Protein AF-A0A1V6YFU7-F1 (afdb_monomer_lite)

Structure (mmCIF, N/CA/C/O backbone):
data_AF-A0A1V6YFU7-F1
#
_entry.id   AF-A0A1V6YFU7-F1
#
loop_
_atom_site.group_PDB
_atom_site.id
_atom_site.type_symbol
_atom_site.label_atom_id
_atom_site.label_alt_id
_atom_site.label_comp_id
_atom_site.label_asym_id
_atom_site.label_entity_id
_atom_site.label_seq_id
_atom_site.pdbx_PDB_ins_code
_atom_site.Cartn_x
_atom_site.Cartn_y
_atom_site.Cartn_z
_atom_site.occupancy
_atom_site.B_iso_or_equiv
_atom_site.auth_seq_id
_atom_site.auth_comp_id
_atom_site.auth_asym_id
_atom_site.auth_atom_id
_atom_site.pdbx_PDB_model_num
ATOM 1 N N . MET A 1 1 ? 18.305 15.336 19.523 1.00 60.84 1 MET A N 1
ATOM 2 C CA . MET A 1 1 ? 18.078 14.116 18.713 1.00 60.84 1 MET A CA 1
ATOM 3 C C . MET A 1 1 ? 18.955 14.009 17.451 1.00 60.84 1 MET A C 1
ATOM 5 O O . MET A 1 1 ? 19.714 13.061 17.398 1.00 60.84 1 MET A O 1
ATOM 9 N N . ILE A 1 2 ? 18.949 14.930 16.462 1.00 71.38 2 ILE A N 1
ATOM 10 C CA . ILE A 1 2 ? 19.907 14.859 15.315 1.00 71.38 2 ILE A CA 1
ATOM 11 C C . ILE A 1 2 ? 21.303 15.390 15.680 1.00 71.38 2 ILE A C 1
ATOM 13 O O . ILE A 1 2 ? 22.310 14.808 15.310 1.00 71.38 2 ILE A O 1
ATOM 17 N N . ILE A 1 3 ? 21.392 16.487 16.432 1.00 76.50 3 ILE A N 1
ATOM 18 C CA . ILE A 1 3 ? 22.686 17.081 16.821 1.00 76.50 3 ILE A CA 1
ATOM 19 C C . ILE A 1 3 ? 23.557 16.078 17.604 1.00 76.50 3 ILE A C 1
ATOM 21 O O . ILE A 1 3 ? 24.769 16.014 17.414 1.00 76.50 3 ILE A O 1
ATOM 25 N N . GLU A 1 4 ? 22.917 15.245 18.425 1.00 77.75 4 GLU A N 1
ATOM 26 C CA . GLU A 1 4 ? 23.547 14.183 19.221 1.00 77.75 4 GLU A CA 1
ATOM 27 C C . GLU A 1 4 ? 24.179 13.069 18.373 1.00 77.75 4 GLU A C 1
ATOM 29 O O . GLU A 1 4 ? 25.054 12.360 18.866 1.00 77.75 4 GLU A O 1
ATOM 34 N N . THR A 1 5 ? 23.794 12.911 17.099 1.00 76.50 5 THR A N 1
ATOM 35 C CA . THR A 1 5 ? 24.411 11.913 16.210 1.00 76.50 5 THR A CA 1
ATOM 36 C C . THR A 1 5 ? 25.748 12.383 15.637 1.00 76.50 5 THR A C 1
ATOM 38 O O . THR A 1 5 ? 26.482 11.588 15.049 1.00 76.50 5 THR A O 1
ATOM 41 N N . PHE A 1 6 ? 26.095 13.665 15.794 1.00 77.38 6 PHE A N 1
ATOM 42 C CA . PHE A 1 6 ? 27.368 14.222 15.348 1.00 77.38 6 PHE A CA 1
ATOM 43 C C . PHE A 1 6 ? 28.355 14.284 16.513 1.00 77.38 6 PHE A C 1
ATOM 45 O O . PHE A 1 6 ? 28.077 14.874 17.553 1.00 77.38 6 PHE A O 1
ATOM 52 N N . LYS A 1 7 ? 29.559 13.730 16.310 1.00 75.44 7 LYS A N 1
ATOM 53 C CA . LYS A 1 7 ? 30.619 13.634 17.338 1.00 75.44 7 LYS A CA 1
ATOM 54 C C . LYS A 1 7 ? 30.961 14.964 18.021 1.00 75.44 7 LYS A C 1
ATOM 56 O O . LYS A 1 7 ? 31.417 14.959 19.157 1.00 75.44 7 LYS A O 1
ATOM 61 N N . ASN A 1 8 ? 30.746 16.083 17.331 1.00 80.12 8 ASN A N 1
ATOM 62 C CA . ASN A 1 8 ? 31.110 17.416 17.806 1.00 80.12 8 ASN A CA 1
ATOM 63 C C . ASN A 1 8 ? 29.931 18.165 18.447 1.00 80.12 8 ASN A C 1
ATOM 65 O O . ASN A 1 8 ? 30.091 19.332 18.794 1.00 80.12 8 ASN A O 1
ATOM 69 N N . GLY A 1 9 ? 28.745 17.551 18.547 1.00 78.62 9 GLY A N 1
ATOM 70 C CA . GLY A 1 9 ? 27.537 18.208 19.057 1.00 78.62 9 GLY A CA 1
ATOM 71 C C . GLY A 1 9 ? 27.086 19.413 18.225 1.00 78.62 9 GLY A C 1
ATOM 72 O O . GLY A 1 9 ? 26.375 20.270 18.735 1.00 78.62 9 GLY A O 1
ATOM 73 N N . HIS A 1 10 ? 27.518 19.496 16.963 1.00 80.69 10 HIS A N 1
ATOM 74 C CA . HIS A 1 10 ? 27.172 20.559 16.022 1.00 80.69 10 HIS A CA 1
ATOM 75 C C . HIS A 1 10 ? 26.795 19.947 14.675 1.00 80.69 10 HIS A C 1
ATOM 77 O O . HIS A 1 10 ? 27.434 18.995 14.214 1.00 80.69 10 HIS A O 1
ATOM 83 N N . LEU A 1 11 ? 25.776 20.521 14.042 1.00 81.44 11 LEU A N 1
ATOM 84 C CA . LEU A 1 11 ? 25.393 20.198 12.674 1.00 81.44 11 LEU A CA 1
ATOM 85 C C . LEU A 1 11 ? 26.403 20.825 11.699 1.00 81.44 11 LEU A C 1
ATOM 87 O O . LEU A 1 11 ? 26.695 22.014 11.813 1.00 81.44 11 LEU A O 1
ATOM 91 N N . PRO A 1 12 ? 26.950 20.065 10.737 1.00 86.56 12 PRO A N 1
ATOM 92 C CA . PRO A 1 12 ? 27.696 20.657 9.634 1.00 86.56 12 PRO A CA 1
ATOM 93 C C . PRO A 1 12 ? 26.806 21.624 8.842 1.00 86.56 12 PRO A C 1
ATOM 95 O O . PRO A 1 12 ? 25.638 21.316 8.609 1.00 86.56 12 PRO A O 1
ATOM 98 N N . ALA A 1 13 ? 27.370 22.739 8.367 1.00 84.88 13 ALA A N 1
ATOM 99 C CA . ALA A 1 13 ? 26.624 23.778 7.647 1.00 84.88 13 ALA A CA 1
ATOM 100 C C . ALA A 1 13 ? 25.838 23.234 6.438 1.00 84.88 13 ALA A C 1
ATOM 102 O O . ALA A 1 13 ? 24.698 23.621 6.219 1.00 84.88 13 ALA A O 1
ATOM 103 N N . GLU A 1 14 ? 26.401 22.271 5.701 1.00 81.88 14 GLU A N 1
ATOM 104 C CA . GLU A 1 14 ? 25.704 21.612 4.586 1.00 81.88 14 GLU A CA 1
ATOM 105 C C . GLU A 1 14 ? 24.443 20.853 5.042 1.00 81.88 14 GLU A C 1
ATOM 107 O O . GLU A 1 14 ? 23.426 20.827 4.349 1.00 81.88 14 GLU A O 1
ATOM 112 N N . VAL A 1 15 ? 24.491 20.214 6.215 1.00 81.50 15 VAL A N 1
ATOM 113 C CA . VAL A 1 15 ? 23.342 19.482 6.764 1.00 81.50 15 VAL A CA 1
ATOM 114 C C . VAL A 1 15 ? 22.277 20.470 7.227 1.00 81.50 15 VAL A C 1
ATOM 116 O O . VAL A 1 15 ? 21.099 20.264 6.950 1.00 81.50 15 VAL A O 1
ATOM 119 N N . GLU A 1 16 ? 22.684 21.553 7.885 1.00 81.94 16 GLU A N 1
ATOM 120 C CA . GLU A 1 16 ? 21.786 22.631 8.301 1.00 81.94 16 GLU A CA 1
ATOM 121 C C . GLU A 1 16 ? 21.091 23.286 7.097 1.00 81.94 16 GLU A C 1
ATOM 123 O O . GLU A 1 16 ? 19.867 23.422 7.090 1.00 81.94 16 GLU A O 1
ATOM 128 N N . GLU A 1 17 ? 21.831 23.583 6.027 1.00 81.81 17 GLU A N 1
ATOM 129 C CA . GLU A 1 17 ? 21.280 24.113 4.776 1.00 81.81 17 GLU A CA 1
ATOM 130 C C . GLU A 1 17 ? 20.242 23.161 4.159 1.00 81.81 17 GLU A C 1
ATOM 132 O O . GLU A 1 17 ? 19.153 23.585 3.763 1.00 81.81 17 GLU A O 1
ATOM 137 N N . ARG A 1 18 ? 20.529 21.855 4.114 1.00 78.81 18 ARG A N 1
ATOM 138 C CA . ARG A 1 18 ? 19.581 20.851 3.602 1.00 78.81 18 ARG A CA 1
ATOM 139 C C . ARG A 1 18 ? 18.330 20.742 4.464 1.00 78.81 18 ARG A C 1
ATOM 141 O O . ARG A 1 18 ? 17.232 20.705 3.915 1.00 78.81 18 ARG A O 1
ATOM 148 N N . LEU A 1 19 ? 18.484 20.712 5.790 1.00 80.50 19 LEU A N 1
ATOM 149 C CA . LEU A 1 19 ? 17.359 20.666 6.728 1.00 80.50 19 LEU A CA 1
ATOM 150 C C . LEU A 1 19 ? 16.461 21.898 6.571 1.00 80.50 19 LEU A C 1
ATOM 152 O O . LEU A 1 19 ? 15.240 21.764 6.543 1.00 80.50 19 LEU A O 1
ATOM 156 N N . THR A 1 20 ? 17.062 23.074 6.387 1.00 79.19 20 THR A N 1
ATOM 157 C CA . THR A 1 20 ? 16.334 24.333 6.173 1.00 79.19 20 THR A CA 1
ATOM 158 C C . THR A 1 20 ? 15.533 24.311 4.865 1.00 79.19 20 THR A C 1
ATOM 160 O O . THR A 1 20 ? 14.435 24.857 4.795 1.00 79.19 20 THR A O 1
ATOM 163 N N . ASN A 1 21 ? 16.031 23.617 3.836 1.00 77.56 21 ASN A N 1
ATOM 164 C CA . ASN A 1 21 ? 15.365 23.491 2.537 1.00 77.56 21 ASN A CA 1
ATOM 165 C C . ASN A 1 21 ? 14.348 22.334 2.439 1.00 77.56 21 ASN A C 1
ATOM 167 O O . ASN A 1 21 ? 13.674 22.214 1.411 1.00 77.56 21 ASN A O 1
ATOM 171 N N . LEU A 1 22 ? 14.183 21.504 3.480 1.00 78.12 22 LEU A N 1
ATOM 172 C CA . LEU A 1 22 ? 13.201 20.408 3.477 1.00 78.12 22 LEU A CA 1
ATOM 173 C C . LEU A 1 22 ? 11.769 20.922 3.302 1.00 78.12 22 LEU A C 1
ATOM 175 O O . LEU A 1 22 ? 11.033 20.404 2.463 1.00 78.12 22 LEU A O 1
ATOM 179 N N . ILE A 1 23 ? 11.389 21.949 4.067 1.00 77.88 23 ILE A N 1
ATOM 180 C CA . ILE A 1 23 ? 10.034 22.514 4.043 1.00 77.88 23 ILE A CA 1
ATOM 181 C C . ILE A 1 23 ? 9.735 23.161 2.680 1.00 77.88 23 ILE A C 1
ATOM 183 O O . ILE A 1 23 ? 8.789 22.711 2.033 1.00 77.88 23 ILE A O 1
ATOM 187 N N . PRO A 1 24 ? 10.556 24.101 2.162 1.00 76.81 24 PRO A N 1
ATOM 188 C CA . PRO A 1 24 ? 10.341 24.667 0.829 1.00 76.81 24 PRO A CA 1
ATOM 189 C C . PRO A 1 24 ? 10.254 23.614 -0.282 1.00 76.81 24 PRO A C 1
ATOM 191 O O . PRO A 1 24 ? 9.457 23.747 -1.211 1.00 76.81 24 PRO A O 1
ATOM 194 N N . THR A 1 25 ? 11.056 22.546 -0.193 1.00 77.88 25 THR A N 1
ATOM 195 C CA . THR A 1 25 ? 11.024 21.448 -1.170 1.00 77.88 25 THR A CA 1
ATOM 196 C C . THR A 1 25 ? 9.716 20.664 -1.079 1.00 77.88 25 THR A C 1
ATOM 198 O O . THR A 1 25 ? 9.095 20.395 -2.107 1.00 77.88 25 THR A O 1
ATOM 201 N N . ALA A 1 26 ? 9.263 20.326 0.130 1.00 77.69 26 ALA A N 1
ATOM 202 C CA . ALA A 1 26 ? 8.004 19.618 0.338 1.00 77.69 26 ALA A CA 1
ATOM 203 C C . ALA A 1 26 ? 6.797 20.447 -0.132 1.00 77.69 26 ALA A C 1
ATOM 205 O O . ALA A 1 26 ? 5.940 19.921 -0.843 1.00 77.69 26 ALA A O 1
ATOM 206 N N . GLU A 1 27 ? 6.752 21.741 0.192 1.00 76.81 27 GLU A N 1
ATOM 207 C CA . GLU A 1 27 ? 5.693 22.657 -0.258 1.00 76.81 27 GLU A CA 1
ATOM 208 C C . GLU A 1 27 ? 5.676 22.784 -1.784 1.00 76.81 27 GLU A C 1
ATOM 210 O O . GLU A 1 27 ? 4.616 22.701 -2.404 1.00 76.81 27 GLU A O 1
ATOM 215 N N . ARG A 1 28 ? 6.852 22.883 -2.418 1.00 76.94 28 ARG A N 1
ATOM 216 C CA . ARG A 1 28 ? 6.970 22.912 -3.881 1.00 76.94 28 ARG A CA 1
ATOM 217 C C . ARG A 1 28 ? 6.507 21.613 -4.547 1.00 76.94 28 ARG A C 1
ATOM 219 O O . ARG A 1 28 ? 5.881 21.663 -5.604 1.00 76.94 28 ARG A O 1
ATOM 226 N N . LEU A 1 29 ? 6.839 20.456 -3.971 1.00 74.81 29 LEU A N 1
ATOM 227 C CA . LEU A 1 29 ? 6.473 19.144 -4.521 1.00 74.81 29 LEU A CA 1
ATOM 228 C C . LEU A 1 29 ? 4.986 18.823 -4.333 1.00 74.81 29 LEU A C 1
ATOM 230 O O . LEU A 1 29 ? 4.381 18.198 -5.199 1.00 74.81 29 LEU A O 1
ATOM 234 N N . THR A 1 30 ? 4.403 19.231 -3.207 1.00 72.75 30 THR A N 1
ATOM 235 C CA . THR A 1 30 ? 3.006 18.920 -2.859 1.00 72.75 30 THR A CA 1
ATOM 236 C C . THR A 1 30 ? 2.021 20.003 -3.285 1.00 72.75 30 THR A C 1
ATOM 238 O O . THR A 1 30 ? 0.821 19.738 -3.327 1.00 72.75 30 THR A O 1
ATOM 241 N N . ALA A 1 31 ? 2.511 21.212 -3.578 1.00 71.69 31 ALA A N 1
ATOM 242 C CA . ALA A 1 31 ? 1.704 22.422 -3.719 1.00 71.69 31 ALA A CA 1
ATOM 243 C C . ALA A 1 31 ? 0.784 22.681 -2.503 1.00 71.69 31 ALA A C 1
ATOM 245 O O . ALA A 1 31 ? -0.253 23.332 -2.629 1.00 71.69 31 ALA A O 1
ATOM 246 N N . ALA A 1 32 ? 1.151 22.164 -1.326 1.00 73.62 32 ALA A N 1
ATOM 247 C CA . ALA A 1 32 ? 0.427 22.334 -0.075 1.00 73.62 32 ALA A CA 1
ATOM 248 C C . ALA A 1 32 ? 1.282 23.136 0.911 1.00 73.62 32 ALA A C 1
ATOM 250 O O . ALA A 1 32 ? 2.484 22.908 1.022 1.00 73.62 32 ALA A O 1
ATOM 251 N N . SER A 1 33 ? 0.661 24.072 1.634 1.00 72.06 33 SER A N 1
ATOM 252 C CA . SER A 1 33 ? 1.356 24.801 2.698 1.00 72.06 33 SER A CA 1
ATOM 253 C C . SER A 1 33 ? 1.665 23.865 3.861 1.00 72.06 33 SER A C 1
ATOM 255 O O . SER A 1 33 ? 0.809 23.094 4.298 1.00 72.06 33 SER A O 1
ATOM 257 N N . SER A 1 34 ? 2.874 23.979 4.396 1.00 72.94 34 SER A N 1
ATOM 258 C CA . SER A 1 34 ? 3.301 23.277 5.604 1.00 72.94 34 SER A CA 1
ATOM 259 C C . SER A 1 34 ? 2.764 23.914 6.894 1.00 72.94 34 SER A C 1
ATOM 261 O O . SER A 1 34 ? 2.920 23.342 7.969 1.00 72.94 34 SER A O 1
ATOM 263 N N . GLY A 1 35 ? 2.165 25.110 6.816 1.00 69.81 35 GLY A N 1
ATOM 264 C CA . GLY A 1 35 ? 1.770 25.913 7.979 1.00 69.81 35 GLY A CA 1
ATOM 265 C C . GLY A 1 35 ? 2.940 26.598 8.701 1.00 69.81 35 GLY A C 1
ATOM 266 O O . GLY A 1 35 ? 2.710 27.454 9.557 1.00 69.81 35 GLY A O 1
ATOM 267 N N . PHE A 1 36 ? 4.189 26.289 8.336 1.00 69.62 36 PHE A N 1
ATOM 268 C CA . PHE A 1 36 ? 5.375 26.999 8.806 1.00 69.62 36 PHE A CA 1
ATOM 269 C C . PHE A 1 36 ? 5.575 28.255 7.947 1.00 69.62 36 PHE A C 1
ATOM 271 O O . PHE A 1 36 ? 6.236 28.241 6.912 1.00 69.62 36 PHE A O 1
ATOM 278 N N . ASN A 1 37 ? 4.941 29.359 8.351 1.00 58.19 37 ASN A N 1
ATOM 279 C CA . ASN A 1 37 ? 5.050 30.640 7.651 1.00 58.19 37 ASN A CA 1
ATOM 280 C C . ASN A 1 37 ? 6.508 31.130 7.636 1.00 58.19 37 ASN A C 1
ATOM 282 O O . ASN A 1 37 ? 7.107 31.320 8.693 1.00 58.19 37 ASN A O 1
ATOM 286 N N . GLY A 1 38 ? 7.060 31.395 6.449 1.00 56.78 38 GLY A N 1
ATOM 287 C CA . GLY A 1 38 ? 8.399 31.986 6.339 1.00 56.78 38 GLY A CA 1
ATOM 288 C C . GLY A 1 38 ? 8.938 32.182 4.924 1.00 56.78 38 GLY A C 1
ATOM 289 O O . GLY A 1 38 ? 9.795 33.039 4.717 1.00 56.78 38 GLY A O 1
ATOM 290 N N . HIS A 1 39 ? 8.427 31.454 3.930 1.00 57.62 39 HIS A N 1
ATOM 291 C CA . HIS A 1 39 ? 8.990 31.498 2.582 1.00 57.62 39 HIS A CA 1
ATOM 292 C C . HIS A 1 39 ? 8.015 32.135 1.588 1.00 57.62 39 HIS A C 1
ATOM 294 O O . HIS A 1 39 ? 7.083 31.505 1.106 1.00 57.62 39 HIS A O 1
ATOM 300 N N . THR A 1 40 ? 8.255 33.402 1.237 1.00 56.09 40 THR A N 1
ATOM 301 C CA . THR A 1 40 ? 7.535 34.107 0.157 1.00 56.09 40 THR A CA 1
ATOM 302 C C . THR A 1 40 ? 7.998 33.689 -1.245 1.00 56.09 40 THR A C 1
ATOM 304 O O . THR A 1 40 ? 7.415 34.122 -2.231 1.00 56.09 40 THR A O 1
ATOM 307 N N . ASN A 1 41 ? 9.040 32.853 -1.332 1.00 59.53 41 ASN A N 1
ATOM 308 C CA . ASN A 1 41 ? 9.689 32.415 -2.571 1.00 59.53 41 ASN A CA 1
ATOM 309 C C . ASN A 1 41 ? 9.594 30.889 -2.754 1.00 59.53 41 ASN A C 1
ATOM 311 O O . ASN A 1 41 ? 10.590 30.238 -3.074 1.00 59.53 41 ASN A O 1
ATOM 315 N N . VAL A 1 42 ? 8.424 30.287 -2.522 1.00 61.44 42 VAL A N 1
ATOM 316 C CA . VAL A 1 42 ? 8.202 28.898 -2.953 1.00 61.44 42 VAL A CA 1
ATOM 317 C C . VAL A 1 42 ? 8.134 28.919 -4.479 1.00 61.44 42 VAL A C 1
ATOM 319 O O . VAL A 1 42 ? 7.231 29.517 -5.056 1.00 61.44 42 VAL A O 1
ATOM 322 N N . ALA A 1 43 ? 9.147 28.348 -5.135 1.00 63.06 43 ALA A N 1
ATOM 323 C CA . ALA A 1 43 ? 9.191 28.267 -6.591 1.00 63.06 43 ALA A CA 1
ATOM 324 C C . ALA A 1 43 ? 7.961 27.527 -7.130 1.00 63.06 43 ALA A C 1
ATOM 326 O O . ALA A 1 43 ? 7.444 26.632 -6.458 1.00 63.06 43 ALA A O 1
ATOM 327 N N . ASP A 1 44 ? 7.543 27.863 -8.354 1.00 67.50 44 ASP A N 1
ATOM 328 C CA . ASP A 1 44 ? 6.349 27.276 -8.958 1.00 67.50 44 ASP A CA 1
ATOM 329 C C . ASP A 1 44 ? 6.372 25.737 -8.863 1.00 67.50 44 ASP A C 1
ATOM 331 O O . ASP A 1 44 ? 7.412 25.104 -9.139 1.00 67.50 44 ASP A O 1
ATOM 335 N N . PRO A 1 45 ? 5.248 25.124 -8.443 1.00 66.44 45 PRO A N 1
ATOM 336 C CA . PRO A 1 45 ? 5.143 23.680 -8.355 1.00 66.44 45 PRO A CA 1
ATOM 337 C C . PRO A 1 45 ? 5.313 23.067 -9.748 1.00 66.44 45 PRO A C 1
ATOM 339 O O . PRO A 1 45 ? 4.892 23.628 -10.758 1.00 66.44 45 PRO A O 1
ATOM 342 N N . TYR A 1 46 ? 5.909 21.876 -9.813 1.00 63.81 46 TYR A N 1
ATOM 343 C CA . TYR A 1 46 ? 6.247 21.204 -11.078 1.00 63.81 46 TYR A CA 1
ATOM 344 C C . TYR A 1 46 ? 5.032 20.693 -11.886 1.00 63.81 46 TYR A C 1
ATOM 346 O O . TYR A 1 46 ? 5.211 20.147 -12.978 1.00 63.81 46 TYR A O 1
ATOM 354 N N . GLY A 1 47 ? 3.813 20.903 -11.376 1.00 66.50 47 GLY A N 1
ATOM 355 C CA . GLY A 1 47 ? 2.581 20.280 -11.850 1.00 66.50 47 GLY A CA 1
ATOM 356 C C . GLY A 1 47 ? 2.433 18.865 -11.286 1.00 66.50 47 GLY A C 1
ATOM 357 O O . GLY A 1 47 ? 3.378 18.083 -11.296 1.00 66.50 47 GLY A O 1
ATOM 358 N N . GLY A 1 48 ? 1.255 18.546 -10.752 1.00 70.06 48 GLY A N 1
ATOM 359 C CA . GLY A 1 48 ? 0.954 17.242 -10.165 1.00 70.06 48 GLY A CA 1
ATOM 360 C C . GLY A 1 48 ? -0.333 17.278 -9.345 1.00 70.06 48 GLY A C 1
ATOM 361 O O . GLY A 1 48 ? -0.805 18.349 -8.965 1.00 70.06 48 GLY A O 1
ATOM 362 N N . PHE A 1 49 ? -0.903 16.104 -9.078 1.00 69.56 49 PHE A N 1
ATOM 363 C CA . PHE A 1 49 ? -2.011 15.958 -8.139 1.00 69.56 49 PHE A CA 1
ATOM 364 C C . PHE A 1 49 ? -1.476 15.410 -6.819 1.00 69.56 49 PHE A C 1
ATOM 366 O O . PHE A 1 49 ? -0.820 14.371 -6.788 1.00 69.56 49 PHE A O 1
ATOM 373 N N . HIS A 1 50 ? -1.781 16.101 -5.725 1.00 72.94 50 HIS A N 1
ATOM 374 C CA . HIS A 1 50 ? -1.494 15.642 -4.374 1.00 72.94 50 HIS A CA 1
ATOM 375 C C . HIS A 1 50 ? -2.808 15.355 -3.641 1.00 72.94 50 HIS A C 1
ATOM 377 O O . HIS A 1 50 ? -3.755 16.137 -3.716 1.00 72.94 50 HIS A O 1
ATOM 383 N N . ALA A 1 51 ? -2.863 14.234 -2.923 1.00 72.62 51 ALA A N 1
ATOM 384 C CA . ALA A 1 51 ? -4.004 13.853 -2.103 1.00 72.62 51 ALA A CA 1
ATOM 385 C C . ALA A 1 51 ? -3.606 13.861 -0.620 1.00 72.62 51 ALA A C 1
ATOM 387 O O . ALA A 1 51 ? -2.857 12.998 -0.170 1.00 72.62 51 ALA A O 1
ATOM 388 N N . THR A 1 52 ? -4.157 14.804 0.147 1.00 69.88 52 THR A N 1
ATOM 389 C CA . THR A 1 52 ? -3.941 14.935 1.604 1.00 69.88 52 THR A CA 1
ATOM 390 C C . THR A 1 52 ? -4.764 13.945 2.432 1.00 69.88 52 THR A C 1
ATOM 392 O O . THR A 1 52 ? -4.562 13.809 3.634 1.00 69.88 52 THR A O 1
ATOM 395 N N . ASN A 1 53 ? -5.707 13.253 1.792 1.00 70.38 53 ASN A N 1
ATOM 396 C CA . ASN A 1 53 ? -6.670 12.353 2.421 1.00 70.38 53 ASN A CA 1
ATOM 397 C C . ASN A 1 53 ? -6.598 10.948 1.791 1.00 70.38 53 ASN A C 1
ATOM 399 O O . ASN A 1 53 ? -7.627 10.343 1.492 1.00 70.38 53 ASN A O 1
ATOM 403 N N . ALA A 1 54 ? -5.382 10.468 1.513 1.00 74.00 54 ALA A N 1
ATOM 404 C CA . ALA A 1 54 ? -5.126 9.149 0.939 1.00 74.00 54 ALA A CA 1
ATOM 405 C C . ALA A 1 54 ? -4.886 8.099 2.034 1.00 74.00 54 ALA A C 1
ATOM 407 O O . ALA A 1 54 ? -4.209 8.363 3.026 1.00 74.00 54 ALA A O 1
ATOM 408 N N . TYR A 1 55 ? -5.412 6.891 1.828 1.00 75.44 55 TYR A N 1
ATOM 409 C CA . TYR A 1 55 ? -5.331 5.792 2.791 1.00 75.44 55 TYR A CA 1
ATOM 410 C C . TYR A 1 55 ? -4.705 4.562 2.156 1.00 75.44 55 TYR A C 1
ATOM 412 O O . TYR A 1 55 ? -5.031 4.202 1.027 1.00 75.44 55 TYR A O 1
ATOM 420 N N . THR A 1 56 ? -3.811 3.907 2.896 1.00 82.94 56 THR A N 1
ATOM 421 C CA . THR A 1 56 ? -3.211 2.650 2.448 1.00 82.94 56 THR A CA 1
ATOM 422 C C . THR A 1 56 ? -4.217 1.503 2.544 1.00 82.94 56 THR A C 1
ATOM 424 O O . THR A 1 56 ? -4.988 1.422 3.501 1.00 82.94 56 THR A O 1
ATOM 427 N N . GLY A 1 57 ? -4.186 0.574 1.588 1.00 84.81 57 GLY A N 1
ATOM 428 C CA . GLY A 1 57 ? -4.985 -0.654 1.668 1.00 84.81 57 GLY A CA 1
ATOM 429 C C . GLY A 1 57 ? -4.474 -1.630 2.736 1.00 84.81 57 GLY A C 1
ATOM 430 O O . GLY A 1 57 ? -5.244 -2.432 3.268 1.00 84.81 57 GLY A O 1
ATOM 431 N N . SER A 1 58 ? -3.185 -1.549 3.088 1.00 91.44 58 SER A N 1
ATOM 432 C CA . SER A 1 58 ? -2.590 -2.346 4.160 1.00 91.44 58 SER A CA 1
ATOM 433 C C . SER A 1 58 ? -1.373 -1.678 4.800 1.00 91.44 58 SER A C 1
ATOM 435 O O . SER A 1 58 ? -0.770 -0.765 4.241 1.00 91.44 58 SER A O 1
ATOM 437 N N . THR A 1 59 ? -0.980 -2.140 5.983 1.00 90.50 59 THR A N 1
ATOM 438 C CA . THR A 1 59 ? 0.308 -1.775 6.592 1.00 90.50 59 THR A CA 1
ATOM 439 C C . THR A 1 59 ? 1.423 -2.770 6.258 1.00 90.50 59 THR A C 1
ATOM 441 O O . THR A 1 59 ? 2.514 -2.648 6.802 1.00 90.50 59 THR A O 1
ATOM 444 N N . PHE A 1 60 ? 1.162 -3.772 5.411 1.00 92.81 60 PHE A N 1
ATOM 445 C CA . PHE A 1 60 ? 2.157 -4.737 4.942 1.00 92.81 60 PHE A CA 1
ATOM 446 C C . PHE A 1 60 ? 2.391 -4.572 3.438 1.00 92.81 60 PHE A C 1
ATOM 448 O O . PHE A 1 60 ? 1.443 -4.611 2.655 1.00 92.81 60 PHE A O 1
ATOM 455 N N . THR A 1 61 ? 3.654 -4.415 3.027 1.00 92.38 61 THR A N 1
ATOM 456 C CA . THR A 1 61 ? 4.046 -4.025 1.662 1.00 92.38 61 THR A CA 1
ATOM 457 C C . THR A 1 61 ? 3.359 -4.843 0.571 1.00 92.38 61 THR A C 1
ATOM 459 O O . THR A 1 61 ? 2.743 -4.266 -0.321 1.00 92.38 61 THR A O 1
ATOM 462 N N . LEU A 1 62 ? 3.405 -6.179 0.640 1.00 94.62 62 LEU A N 1
ATOM 463 C CA . LEU A 1 62 ? 2.858 -7.037 -0.422 1.00 94.62 62 LEU A CA 1
ATOM 464 C C . LEU A 1 62 ? 1.327 -6.949 -0.522 1.00 94.62 62 LEU A C 1
ATOM 466 O O . LEU A 1 62 ? 0.774 -6.958 -1.619 1.00 94.62 62 LEU A O 1
ATOM 470 N N . LYS A 1 63 ? 0.646 -6.761 0.611 1.00 94.81 63 LYS A N 1
ATOM 471 C CA . LYS A 1 63 ? -0.802 -6.521 0.660 1.00 94.81 63 LYS A CA 1
ATOM 472 C C . LYS A 1 63 ? -1.164 -5.144 0.107 1.00 94.81 63 LYS A C 1
ATOM 474 O O . LYS A 1 63 ? -2.143 -5.013 -0.626 1.00 94.81 63 LYS A O 1
ATOM 479 N N . SER A 1 64 ? -0.350 -4.126 0.386 1.00 93.38 64 SER A N 1
ATOM 480 C CA . SER A 1 64 ? -0.511 -2.794 -0.209 1.00 93.38 64 SER A CA 1
ATOM 481 C C . SER A 1 64 ? -0.307 -2.821 -1.718 1.00 93.38 64 SER A C 1
ATOM 483 O O . SER A 1 64 ? -1.060 -2.174 -2.434 1.00 93.38 64 SER A O 1
ATOM 485 N N . VAL A 1 65 ? 0.634 -3.624 -2.222 1.00 94.31 65 VAL A N 1
ATOM 486 C CA . VAL A 1 65 ? 0.818 -3.825 -3.666 1.00 94.31 65 VAL A CA 1
ATOM 487 C C . VAL A 1 65 ? -0.447 -4.403 -4.307 1.00 94.31 65 VAL A C 1
ATOM 489 O O . VAL A 1 65 ? -0.877 -3.893 -5.340 1.00 94.31 65 VAL A O 1
ATOM 492 N N . VAL A 1 66 ? -1.087 -5.409 -3.699 1.00 94.12 66 VAL A N 1
ATOM 493 C CA . VAL A 1 66 ? -2.372 -5.952 -4.191 1.00 94.12 66 VAL A CA 1
ATOM 494 C C . VAL A 1 66 ? -3.436 -4.855 -4.232 1.00 94.12 66 VAL A C 1
ATOM 496 O O . VAL A 1 66 ? -4.106 -4.679 -5.253 1.00 94.12 66 VAL A O 1
ATOM 499 N N . ALA A 1 67 ? -3.549 -4.071 -3.158 1.00 91.69 67 ALA A N 1
ATOM 500 C CA . ALA A 1 67 ? -4.493 -2.964 -3.104 1.00 91.69 67 ALA A CA 1
ATOM 501 C C . ALA A 1 67 ? -4.233 -1.924 -4.193 1.00 91.69 67 ALA A C 1
ATOM 503 O O . ALA A 1 67 ? -5.171 -1.496 -4.865 1.00 91.69 67 ALA A O 1
ATOM 504 N N . THR A 1 68 ? -2.969 -1.580 -4.431 1.00 90.56 68 THR A N 1
ATOM 505 C CA . THR A 1 68 ? -2.562 -0.565 -5.404 1.00 90.56 68 THR A CA 1
ATOM 506 C C . THR A 1 68 ? -2.723 -1.009 -6.848 1.00 90.56 68 THR A C 1
ATOM 508 O O . THR A 1 68 ? -3.261 -0.272 -7.674 1.00 90.56 68 THR A O 1
ATOM 511 N N . VAL A 1 69 ? -2.272 -2.215 -7.170 1.00 93.50 69 VAL A N 1
ATOM 512 C CA . VAL A 1 69 ? -2.238 -2.699 -8.553 1.00 93.50 69 VAL A CA 1
ATOM 513 C C . VAL A 1 69 ? -3.608 -3.229 -8.985 1.00 93.50 69 VAL A C 1
ATOM 515 O O . VAL A 1 69 ? -3.939 -3.150 -10.170 1.00 93.50 69 VAL A O 1
ATOM 518 N N . CYS A 1 70 ? -4.416 -3.745 -8.054 1.00 92.56 70 CYS A N 1
ATOM 519 C CA . CYS A 1 70 ? -5.703 -4.370 -8.368 1.00 92.56 70 CYS A CA 1
ATOM 520 C C . CYS A 1 70 ? -6.929 -3.575 -7.916 1.00 92.56 70 CYS A C 1
ATOM 522 O O . CYS A 1 70 ? -8.025 -3.873 -8.374 1.00 92.56 70 CYS A O 1
ATOM 524 N N . GLY A 1 71 ? -6.773 -2.569 -7.049 1.00 88.50 71 GLY A N 1
ATOM 525 C CA . GLY A 1 71 ? -7.905 -1.778 -6.555 1.00 88.50 71 GLY A CA 1
ATOM 526 C C . GLY A 1 71 ? -8.827 -2.543 -5.601 1.00 88.50 71 GLY A C 1
ATOM 527 O O . GLY A 1 71 ? -9.996 -2.190 -5.474 1.00 88.50 71 GLY A O 1
ATOM 528 N N . ILE A 1 72 ? -8.320 -3.587 -4.937 1.00 89.12 72 ILE A N 1
ATOM 529 C CA . ILE A 1 72 ? -9.092 -4.426 -4.010 1.00 89.12 72 ILE A CA 1
ATOM 530 C C . ILE A 1 72 ? -8.542 -4.363 -2.593 1.00 89.12 72 ILE A C 1
ATOM 532 O O . ILE A 1 72 ? -7.354 -4.152 -2.376 1.00 89.12 72 ILE A O 1
ATOM 536 N N . ALA A 1 73 ? -9.393 -4.620 -1.606 1.00 90.88 73 ALA A N 1
ATOM 537 C CA . ALA A 1 73 ? -8.897 -4.867 -0.262 1.00 90.88 73 ALA A CA 1
ATOM 538 C C . ALA A 1 73 ? -8.126 -6.199 -0.217 1.00 90.88 73 ALA A C 1
ATOM 540 O O . ALA A 1 73 ? -8.669 -7.190 -0.713 1.00 90.88 73 ALA A O 1
ATOM 541 N N . PRO A 1 74 ? -6.924 -6.241 0.385 1.00 93.50 74 PRO A N 1
ATOM 542 C CA . PRO A 1 74 ? -6.133 -7.463 0.501 1.00 93.50 74 PRO A CA 1
ATOM 543 C C . PRO A 1 74 ? -6.798 -8.478 1.440 1.00 93.50 74 PRO A C 1
ATOM 545 O O . PRO A 1 74 ? -7.731 -8.146 2.179 1.00 93.50 74 PRO A O 1
ATOM 548 N N . LEU A 1 75 ? -6.331 -9.725 1.413 1.00 94.81 75 LEU A N 1
ATOM 549 C CA . LEU A 1 75 ? -6.902 -10.811 2.205 1.00 94.81 75 LEU A CA 1
ATOM 550 C C . LEU A 1 75 ? -6.594 -10.599 3.694 1.00 94.81 75 LEU A C 1
ATOM 552 O O . LEU A 1 75 ? -5.435 -10.384 4.068 1.00 94.81 75 LEU A O 1
ATOM 556 N N . VAL A 1 76 ? -7.623 -10.685 4.542 1.00 94.81 76 VAL A N 1
ATOM 557 C CA . VAL A 1 76 ? -7.510 -10.559 6.007 1.00 94.81 76 VAL A CA 1
ATOM 558 C C . VAL A 1 76 ? -6.970 -11.864 6.597 1.00 94.81 76 VAL A C 1
ATOM 560 O O . VAL A 1 76 ? -7.701 -12.674 7.163 1.00 94.81 76 VAL A O 1
ATOM 563 N N . VAL A 1 77 ? -5.682 -12.096 6.388 1.00 93.50 77 VAL A N 1
ATOM 564 C CA . VAL A 1 77 ? -4.900 -13.213 6.919 1.00 93.50 77 VAL A CA 1
ATOM 565 C C . VAL A 1 77 ? -3.461 -12.746 7.083 1.00 93.50 77 VAL A C 1
ATOM 567 O O . VAL A 1 77 ? -3.020 -11.821 6.393 1.00 93.50 77 VAL A O 1
ATOM 570 N N . ASP A 1 78 ? -2.732 -13.378 7.994 1.00 92.69 78 ASP A N 1
ATOM 571 C CA . ASP A 1 78 ? -1.326 -13.063 8.192 1.00 92.69 78 ASP A CA 1
ATOM 572 C C . ASP A 1 78 ? -0.481 -13.415 6.969 1.00 92.69 78 ASP A C 1
ATOM 574 O O . ASP A 1 78 ? -0.636 -14.480 6.355 1.00 92.69 78 ASP A O 1
ATOM 578 N N . PHE A 1 79 ? 0.451 -12.505 6.679 1.00 94.56 79 PHE A N 1
ATOM 579 C CA . PHE A 1 79 ? 1.402 -12.568 5.577 1.00 94.56 79 PHE A CA 1
ATOM 580 C C . PHE A 1 79 ? 0.758 -12.582 4.183 1.00 94.56 79 PHE A C 1
ATOM 582 O O . PHE A 1 79 ? -0.464 -12.537 3.999 1.00 94.56 79 PHE A O 1
ATOM 589 N N . ASN A 1 80 ? 1.608 -12.575 3.162 1.00 95.06 80 ASN A N 1
ATOM 590 C CA . ASN A 1 80 ? 1.204 -12.719 1.777 1.00 95.06 80 ASN A CA 1
ATOM 591 C C . ASN A 1 80 ? 0.619 -14.115 1.562 1.00 95.06 80 ASN A C 1
ATOM 593 O O . ASN A 1 80 ? 1.309 -15.134 1.637 1.00 95.06 80 ASN A O 1
ATOM 597 N N . ARG A 1 81 ? -0.677 -14.147 1.272 1.00 95.62 81 ARG A N 1
ATOM 598 C CA . ARG A 1 81 ? -1.428 -15.365 0.939 1.00 95.62 81 ARG A CA 1
ATOM 599 C C . ARG A 1 81 ? -2.254 -15.188 -0.319 1.00 95.62 81 ARG A C 1
ATOM 601 O O . ARG A 1 81 ? -2.740 -16.166 -0.863 1.00 95.62 81 ARG A O 1
ATOM 608 N N . GLU A 1 82 ? -2.367 -13.967 -0.821 1.00 95.44 82 GLU A N 1
ATOM 609 C CA . GLU A 1 82 ? -3.169 -13.603 -1.981 1.00 95.44 82 GLU A CA 1
ATOM 610 C C . GLU A 1 82 ? -2.794 -14.421 -3.219 1.00 95.44 82 GLU A C 1
ATOM 612 O O . GLU A 1 82 ? -3.673 -14.775 -3.992 1.00 95.44 82 GLU A O 1
ATOM 617 N N . TYR A 1 83 ? -1.520 -14.797 -3.372 1.00 95.38 83 TYR A N 1
ATOM 618 C CA . TYR A 1 83 ? -1.056 -15.647 -4.476 1.00 95.38 83 TYR A CA 1
ATOM 619 C C . TYR A 1 83 ? -1.612 -17.086 -4.452 1.00 95.38 83 TYR A C 1
ATOM 621 O O . TYR A 1 83 ? -1.527 -17.778 -5.464 1.00 95.38 83 TYR A O 1
ATOM 629 N N . LEU A 1 84 ? -2.143 -17.553 -3.316 1.00 96.19 84 LEU A N 1
ATOM 630 C CA . LEU A 1 84 ? -2.778 -18.872 -3.163 1.00 96.19 84 LEU A CA 1
ATOM 631 C C . LEU A 1 84 ? -4.276 -18.846 -3.482 1.00 96.19 84 LEU A C 1
ATOM 633 O O . LEU A 1 84 ? -4.901 -19.900 -3.569 1.00 96.19 84 LEU A O 1
ATOM 637 N N . HIS A 1 85 ? -4.850 -17.654 -3.619 1.00 94.81 85 HIS A N 1
ATOM 638 C CA . HIS A 1 85 ? -6.284 -17.443 -3.711 1.00 94.81 85 HIS A CA 1
ATOM 639 C C . HIS A 1 85 ? -6.652 -16.736 -5.009 1.00 94.81 85 HIS A C 1
ATOM 641 O O . HIS A 1 85 ? -5.825 -16.127 -5.691 1.00 94.81 85 HIS A O 1
ATOM 647 N N . HIS A 1 86 ? -7.930 -16.805 -5.360 1.00 89.38 86 HIS A N 1
ATOM 648 C CA . HIS A 1 86 ? -8.435 -16.102 -6.523 1.00 89.38 86 HIS A CA 1
ATOM 649 C C . HIS A 1 86 ? -8.456 -14.589 -6.247 1.00 89.38 86 HIS A C 1
ATOM 651 O O . HIS A 1 86 ? -9.256 -14.088 -5.454 1.00 89.38 86 HIS A O 1
ATOM 657 N N . ILE A 1 87 ? -7.569 -13.844 -6.916 1.00 92.44 87 ILE A N 1
ATOM 658 C CA . ILE A 1 87 ? -7.612 -12.378 -6.953 1.00 92.44 87 ILE A CA 1
ATOM 659 C C . ILE A 1 87 ? -8.829 -11.980 -7.795 1.00 92.44 87 ILE A C 1
ATOM 661 O O . ILE A 1 87 ? -8.765 -11.881 -9.017 1.00 92.44 87 ILE A O 1
ATOM 665 N N . TYR A 1 88 ? -9.957 -11.785 -7.116 1.00 87.75 88 TYR A N 1
ATOM 666 C CA . TYR A 1 88 ? -11.301 -11.697 -7.700 1.00 87.75 88 TYR A CA 1
ATOM 667 C C . TYR A 1 88 ? -11.565 -10.472 -8.593 1.00 87.75 88 TYR A C 1
ATOM 669 O O . TYR A 1 88 ? -12.666 -10.328 -9.129 1.00 87.75 88 TYR A O 1
ATOM 677 N N . GLN A 1 89 ? -10.592 -9.572 -8.757 1.00 90.12 89 GLN A N 1
ATOM 678 C CA . GLN A 1 89 ? -10.638 -8.503 -9.753 1.00 90.12 89 GLN A CA 1
ATOM 679 C C . GLN A 1 89 ? -9.355 -8.482 -10.586 1.00 90.12 89 GLN A C 1
ATOM 681 O O . GLN A 1 89 ? -8.260 -8.646 -10.042 1.00 90.12 89 GLN A O 1
ATOM 686 N N . PRO A 1 90 ? -9.462 -8.236 -11.904 1.00 93.38 90 PRO A N 1
ATOM 687 C CA . PRO A 1 90 ? -8.295 -8.133 -12.757 1.00 93.38 90 PRO A CA 1
ATOM 688 C C . PRO A 1 90 ? -7.468 -6.908 -12.373 1.00 93.38 90 PRO A C 1
ATOM 690 O O . PRO A 1 90 ? -7.921 -5.770 -12.450 1.00 93.38 90 PRO A O 1
ATOM 693 N N . CYS A 1 91 ? -6.219 -7.155 -12.000 1.00 95.88 91 CYS A N 1
ATOM 694 C CA . CYS A 1 91 ? -5.256 -6.093 -11.751 1.00 95.88 91 CYS A CA 1
ATOM 695 C C . CYS A 1 91 ? -4.912 -5.285 -13.011 1.00 95.88 91 CYS A C 1
ATOM 697 O O . CYS A 1 91 ? -5.093 -5.765 -14.133 1.00 95.88 91 CYS A O 1
ATOM 699 N N . MET A 1 92 ? -4.349 -4.084 -12.842 1.00 96.00 92 MET A N 1
ATOM 700 C CA . MET A 1 92 ? -3.997 -3.198 -13.958 1.00 96.00 92 MET A CA 1
ATOM 701 C C . MET A 1 92 ? -3.186 -3.907 -15.062 1.00 96.00 92 MET A C 1
ATOM 703 O O . MET A 1 92 ? -3.576 -3.802 -16.224 1.00 96.00 92 MET A O 1
ATOM 707 N N . PRO A 1 93 ? -2.148 -4.722 -14.768 1.00 96.94 93 PRO A N 1
ATOM 708 C CA . PRO A 1 93 ? -1.438 -5.471 -15.804 1.00 96.94 93 PRO A CA 1
ATOM 709 C C . PRO A 1 93 ? -2.323 -6.419 -16.622 1.00 96.94 93 PRO A C 1
ATOM 711 O O . PRO A 1 93 ? -2.118 -6.524 -17.829 1.00 96.94 93 PRO A O 1
ATOM 714 N N . HIS A 1 94 ? -3.315 -7.069 -16.001 1.00 96.06 94 HIS A N 1
ATOM 715 C CA . HIS A 1 94 ? -4.278 -7.923 -16.703 1.00 96.06 94 HIS A CA 1
ATOM 716 C C . HIS A 1 94 ? -5.173 -7.113 -17.637 1.00 96.06 94 HIS A C 1
ATOM 718 O O . HIS A 1 94 ? -5.392 -7.517 -18.777 1.00 96.06 94 HIS A O 1
ATOM 724 N N . ILE A 1 95 ? -5.670 -5.964 -17.169 1.00 95.25 95 ILE A N 1
ATOM 725 C CA . ILE A 1 95 ? -6.522 -5.074 -17.966 1.00 95.25 95 ILE A CA 1
ATOM 726 C C . ILE A 1 95 ? -5.740 -4.564 -19.179 1.00 95.25 95 ILE A C 1
ATOM 728 O O . ILE A 1 95 ? -6.206 -4.677 -20.311 1.00 95.25 95 ILE A O 1
ATOM 732 N N . LEU A 1 96 ? -4.529 -4.051 -18.959 1.00 95.25 96 LEU A N 1
ATOM 733 C CA . LEU A 1 96 ? -3.671 -3.532 -20.023 1.00 95.25 96 LEU A CA 1
ATOM 734 C C . LEU A 1 96 ? -3.294 -4.614 -21.041 1.00 95.25 96 LEU A C 1
ATOM 736 O O . LEU A 1 96 ? -3.297 -4.349 -22.242 1.00 95.25 96 LEU A O 1
ATOM 740 N N . GLU A 1 97 ? -3.040 -5.838 -20.579 1.00 94.50 97 GLU A N 1
ATOM 741 C CA . GLU A 1 97 ? -2.802 -6.977 -21.463 1.00 94.50 97 GLU A CA 1
ATOM 742 C C . GLU A 1 97 ? -4.055 -7.359 -22.261 1.00 94.50 97 GLU A C 1
ATOM 744 O O . GLU A 1 97 ? -3.968 -7.606 -23.462 1.00 94.50 97 GLU A O 1
ATOM 749 N N . ALA A 1 98 ? -5.240 -7.360 -21.648 1.00 94.25 98 ALA A N 1
ATOM 750 C CA . ALA A 1 98 ? -6.487 -7.633 -22.360 1.00 94.25 98 ALA A CA 1
ATOM 751 C C . ALA A 1 98 ? -6.749 -6.593 -23.465 1.00 94.25 98 ALA A C 1
ATOM 753 O O . ALA A 1 98 ? -7.178 -6.952 -24.566 1.00 94.25 98 ALA A O 1
ATOM 754 N N . LEU A 1 99 ? -6.419 -5.319 -23.221 1.00 92.75 99 LEU A N 1
ATOM 755 C CA . LEU A 1 99 ? -6.509 -4.247 -24.220 1.00 92.75 99 LEU A CA 1
ATOM 756 C C . LEU A 1 99 ? -5.571 -4.466 -25.420 1.00 92.75 99 LEU A C 1
ATOM 758 O O . LEU A 1 99 ? -5.861 -3.971 -26.511 1.00 92.75 99 LEU A O 1
ATOM 762 N N . ASN A 1 100 ? -4.499 -5.253 -25.275 1.00 92.62 100 ASN A N 1
ATOM 763 C CA . ASN A 1 100 ? -3.601 -5.575 -26.388 1.00 92.62 100 ASN A CA 1
ATOM 764 C C . ASN A 1 100 ? -4.299 -6.372 -27.493 1.00 92.62 100 ASN A C 1
ATOM 766 O O . ASN A 1 100 ? -3.966 -6.196 -28.664 1.00 92.62 100 ASN A O 1
ATOM 770 N N . SER A 1 101 ? -5.322 -7.166 -27.163 1.00 86.00 101 SER A N 1
ATOM 771 C CA . SER A 1 101 ? -6.124 -7.902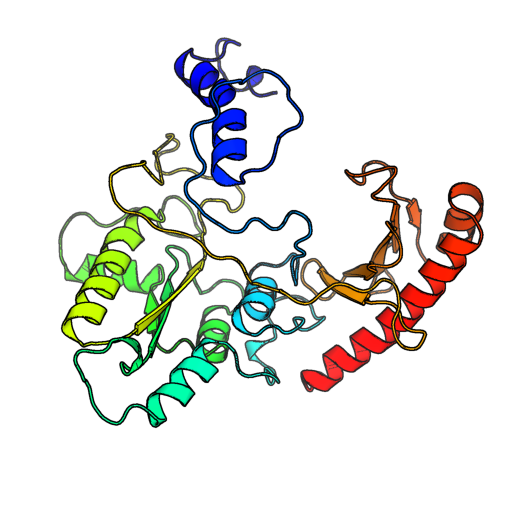 -28.156 1.00 86.00 101 SER A CA 1
ATOM 772 C C . SER A 1 101 ? -6.843 -6.988 -29.161 1.00 86.00 101 SER A C 1
ATOM 774 O O . SER A 1 101 ? -7.169 -7.412 -30.269 1.00 86.00 101 SER A O 1
ATOM 776 N N . GLN A 1 102 ? -7.059 -5.717 -28.807 1.00 79.94 102 GLN A N 1
ATOM 777 C CA . GLN A 1 102 ? -7.716 -4.726 -29.661 1.00 79.94 102 GLN A CA 1
ATOM 778 C C . GLN A 1 102 ? -6.728 -3.959 -30.551 1.00 79.94 102 GLN A C 1
ATOM 780 O O . GLN A 1 102 ? -7.140 -3.162 -31.397 1.00 79.94 102 GLN A O 1
ATOM 785 N N . THR A 1 103 ? -5.421 -4.190 -30.393 1.00 77.94 103 THR A N 1
ATOM 786 C CA . THR A 1 103 ? -4.401 -3.496 -31.183 1.00 77.94 103 THR A CA 1
ATOM 787 C C . THR A 1 103 ? -4.290 -4.111 -32.578 1.00 77.94 103 THR A C 1
ATOM 789 O O . THR A 1 103 ? -3.726 -5.180 -32.782 1.00 77.94 103 THR A O 1
ATOM 792 N N . ARG A 1 104 ? -4.897 -3.440 -33.566 1.00 62.50 104 ARG A N 1
ATOM 793 C CA . ARG A 1 104 ? -4.996 -3.933 -34.955 1.00 62.50 104 ARG A CA 1
ATOM 794 C C . ARG A 1 104 ? -3.848 -3.485 -35.869 1.00 62.50 104 ARG A C 1
ATOM 796 O O . ARG A 1 104 ? -3.643 -4.093 -36.912 1.00 62.50 104 ARG A O 1
ATOM 803 N N . SER A 1 105 ? -3.112 -2.425 -35.521 1.00 64.19 105 SER A N 1
ATOM 804 C CA . SER A 1 105 ? -2.015 -1.888 -36.343 1.00 64.19 105 SER A CA 1
ATOM 805 C C . SER A 1 105 ? -1.081 -0.985 -35.530 1.00 64.19 105 SER A C 1
ATOM 807 O O . SER A 1 105 ? -1.548 -0.131 -34.777 1.00 64.19 105 SER A O 1
ATOM 809 N N . LYS A 1 106 ? 0.242 -1.135 -35.708 1.00 69.31 106 LYS A N 1
ATOM 810 C CA . LYS A 1 106 ? 1.262 -0.236 -35.135 1.00 69.31 106 LYS A CA 1
ATOM 811 C C . LYS A 1 106 ? 1.342 1.059 -35.948 1.00 69.31 106 LYS A C 1
ATOM 813 O O . LYS A 1 106 ? 2.292 1.281 -36.699 1.00 69.31 106 LYS A O 1
ATOM 818 N N . THR A 1 107 ? 0.325 1.904 -35.809 1.00 81.75 107 THR A N 1
ATOM 819 C CA . THR A 1 107 ? 0.316 3.250 -36.403 1.00 81.75 107 THR A CA 1
ATOM 820 C C . THR A 1 107 ? 1.363 4.156 -35.734 1.00 81.75 107 THR A C 1
ATOM 822 O O . THR A 1 107 ? 2.000 3.759 -34.759 1.00 81.75 107 THR A O 1
ATOM 825 N N . GLU A 1 108 ? 1.569 5.380 -36.224 1.00 84.25 108 GLU A N 1
ATOM 826 C CA . GLU A 1 108 ? 2.373 6.381 -35.494 1.00 84.25 108 GLU A CA 1
ATOM 827 C C . GLU A 1 108 ? 1.672 6.908 -34.231 1.00 84.25 108 GLU A C 1
ATOM 829 O O . GLU A 1 108 ? 2.312 7.477 -33.351 1.00 84.25 108 GLU A O 1
ATOM 834 N N . ASN A 1 109 ? 0.361 6.690 -34.094 1.00 88.00 109 ASN A N 1
ATOM 835 C CA . ASN A 1 109 ? -0.385 7.126 -32.924 1.00 88.00 109 ASN A CA 1
ATOM 836 C C . ASN A 1 109 ? -0.149 6.171 -31.740 1.00 88.00 109 ASN A C 1
ATOM 838 O O . ASN A 1 109 ? -0.633 5.033 -31.739 1.00 88.00 109 ASN A O 1
ATOM 842 N N . TYR A 1 110 ? 0.532 6.663 -30.699 1.00 87.94 110 TYR A N 1
ATOM 843 C CA . TYR A 1 110 ? 0.893 5.883 -29.510 1.00 87.94 110 TYR A CA 1
ATOM 844 C C . TYR A 1 110 ? -0.303 5.306 -28.742 1.00 87.94 110 TYR A C 1
ATOM 846 O O . TYR A 1 110 ? -0.168 4.294 -28.056 1.00 87.94 110 TYR A O 1
ATOM 854 N N . THR A 1 111 ? -1.492 5.902 -28.867 1.00 87.75 111 THR A N 1
ATOM 855 C CA . THR A 1 111 ? -2.713 5.404 -28.207 1.00 87.75 111 THR A CA 1
ATOM 856 C C . THR A 1 111 ? -3.162 4.042 -28.745 1.00 87.75 111 THR A C 1
ATOM 858 O O . THR A 1 111 ? -3.843 3.298 -28.041 1.00 87.75 111 THR A O 1
ATOM 861 N N . SER A 1 112 ? -2.730 3.689 -29.961 1.00 88.00 112 SER A N 1
ATOM 862 C CA . SER A 1 112 ? -3.000 2.394 -30.601 1.00 88.00 112 SER A CA 1
ATOM 863 C C . SER A 1 112 ? -1.967 1.312 -30.275 1.00 88.00 112 SER A C 1
ATOM 865 O O . SER A 1 112 ? -2.164 0.149 -30.623 1.00 88.00 112 SER A O 1
ATOM 867 N N . TRP A 1 113 ? -0.851 1.676 -29.637 1.00 92.00 113 TRP A N 1
ATOM 868 C CA . TRP A 1 113 ? 0.244 0.749 -29.364 1.00 92.00 113 TRP A CA 1
ATOM 869 C C . TRP A 1 113 ? -0.126 -0.238 -28.250 1.00 92.00 113 TRP A C 1
ATOM 871 O O . TRP A 1 113 ? -0.827 0.139 -27.303 1.00 92.00 113 TRP A O 1
ATOM 881 N N . PRO A 1 114 ? 0.350 -1.493 -28.311 1.00 94.19 114 PRO A N 1
ATOM 882 C CA . PRO A 1 114 ? 0.148 -2.442 -27.224 1.00 94.19 114 PRO A CA 1
ATOM 883 C C . PRO A 1 114 ? 0.871 -1.984 -25.955 1.00 94.19 114 PRO A C 1
ATOM 885 O O . PRO A 1 114 ? 1.925 -1.351 -26.011 1.00 94.19 114 PRO A O 1
ATOM 888 N N . TRP A 1 115 ? 0.291 -2.297 -24.807 1.00 94.81 115 TRP A N 1
ATOM 889 C CA . TRP A 1 115 ? 0.862 -2.125 -23.485 1.00 94.81 115 TRP A CA 1
ATOM 890 C C . TRP A 1 115 ? 1.874 -3.215 -23.152 1.00 94.81 115 TRP A C 1
ATOM 892 O O . TRP A 1 115 ? 1.692 -4.388 -23.471 1.00 94.81 115 TRP A O 1
ATOM 902 N N . ARG A 1 116 ? 2.910 -2.826 -22.417 1.00 95.06 116 ARG A N 1
ATOM 903 C CA . ARG A 1 116 ? 3.885 -3.706 -21.788 1.00 95.06 116 ARG A CA 1
ATOM 904 C C . ARG A 1 116 ? 3.962 -3.366 -20.303 1.00 95.06 116 ARG A C 1
ATOM 906 O O . ARG A 1 116 ? 4.500 -2.325 -19.923 1.00 95.06 116 ARG A O 1
ATOM 913 N N . SER A 1 117 ? 3.465 -4.279 -19.478 1.00 96.75 117 SER A N 1
ATOM 914 C CA . SER A 1 117 ? 3.495 -4.170 -18.018 1.00 96.75 117 SER A CA 1
ATOM 915 C C . SER A 1 117 ? 4.780 -4.780 -17.456 1.00 96.75 117 SER A C 1
ATOM 917 O O . SER A 1 117 ? 5.106 -5.925 -17.773 1.00 96.75 117 SER A O 1
ATOM 919 N N . THR A 1 118 ? 5.527 -4.029 -16.643 1.00 96.56 118 THR A N 1
ATOM 920 C CA . THR A 1 118 ? 6.813 -4.460 -16.066 1.00 96.56 118 THR A CA 1
ATOM 921 C C . THR A 1 118 ? 6.896 -4.131 -14.577 1.00 96.56 118 THR A C 1
ATOM 923 O O . THR A 1 118 ? 6.660 -2.997 -14.173 1.00 96.56 118 THR A O 1
ATOM 926 N N . TRP A 1 119 ? 7.272 -5.118 -13.769 1.00 97.62 119 TRP A N 1
ATOM 927 C CA . TRP A 1 119 ? 7.629 -4.934 -12.364 1.00 97.62 119 TRP A CA 1
ATOM 928 C C . TRP A 1 119 ? 9.121 -4.612 -12.227 1.00 97.62 119 TRP A C 1
ATOM 930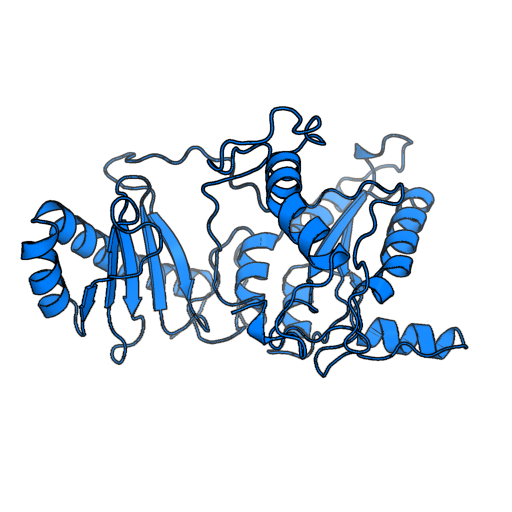 O O . TRP A 1 119 ? 9.941 -5.221 -12.913 1.00 97.62 119 TRP A O 1
ATOM 940 N N . MET A 1 120 ? 9.509 -3.682 -11.361 1.00 96.44 120 MET A N 1
ATOM 941 C CA . MET A 1 120 ? 10.919 -3.354 -11.127 1.00 96.44 120 MET A CA 1
ATOM 942 C C . MET A 1 120 ? 11.199 -3.156 -9.641 1.00 96.44 120 MET A C 1
ATOM 944 O O . MET A 1 120 ? 10.509 -2.394 -8.972 1.00 96.44 120 MET A O 1
ATOM 948 N N . GLN A 1 121 ? 12.235 -3.820 -9.140 1.00 94.00 121 GLN A N 1
ATOM 949 C CA . GLN A 1 121 ? 12.781 -3.614 -7.801 1.00 94.00 121 GLN A CA 1
ATOM 950 C C . GLN A 1 121 ? 14.261 -4.002 -7.773 1.00 94.00 121 GLN A C 1
ATOM 952 O O . GLN A 1 121 ? 14.685 -4.913 -8.481 1.00 94.00 121 GLN A O 1
ATOM 957 N N . SER A 1 122 ? 15.064 -3.325 -6.958 1.00 92.44 122 SER A N 1
ATOM 958 C CA . SER A 1 122 ? 16.491 -3.644 -6.786 1.00 92.44 122 SER A CA 1
ATOM 959 C C . SER A 1 122 ? 16.740 -4.646 -5.653 1.00 92.44 122 SER A C 1
ATOM 961 O O . SER A 1 122 ? 17.871 -5.092 -5.443 1.00 92.44 122 SER A O 1
ATOM 963 N N . VAL A 1 123 ? 15.679 -5.014 -4.931 1.00 91.44 123 VAL A N 1
ATOM 964 C CA . VAL A 1 123 ? 15.697 -5.911 -3.774 1.00 91.44 123 VAL A CA 1
ATOM 965 C C . VAL A 1 123 ? 15.096 -7.283 -4.076 1.00 91.44 123 VAL A C 1
ATOM 967 O O . VAL A 1 123 ? 14.463 -7.506 -5.112 1.00 91.44 123 VAL A O 1
ATOM 970 N N . THR A 1 124 ? 15.323 -8.221 -3.161 1.00 91.38 124 THR A N 1
ATOM 971 C CA . THR A 1 124 ? 14.881 -9.611 -3.257 1.00 91.38 124 THR A CA 1
ATOM 972 C C . THR A 1 124 ? 13.370 -9.739 -3.392 1.00 91.38 124 THR A C 1
ATOM 974 O O . THR A 1 124 ? 12.607 -9.167 -2.622 1.00 91.38 124 THR A O 1
ATOM 977 N N . GLU A 1 125 ? 12.933 -10.547 -4.358 1.00 93.25 125 GLU A N 1
ATOM 978 C CA . GLU A 1 125 ? 11.530 -10.968 -4.489 1.00 93.25 125 GLU A CA 1
ATOM 979 C C . GLU A 1 125 ? 11.217 -12.269 -3.736 1.00 93.25 125 GLU A C 1
ATOM 981 O O . GLU A 1 125 ? 10.124 -12.823 -3.846 1.00 93.25 125 GLU A O 1
ATOM 986 N N . LYS A 1 126 ? 12.195 -12.825 -3.014 1.00 91.94 126 LYS A N 1
ATOM 987 C CA . LYS A 1 126 ? 12.005 -14.085 -2.284 1.00 91.94 126 LYS A CA 1
ATOM 988 C C . LYS A 1 126 ? 11.288 -13.886 -0.955 1.00 91.94 126 LYS A C 1
ATOM 990 O O . LYS A 1 126 ? 10.825 -14.863 -0.373 1.00 91.94 126 LYS A O 1
ATOM 995 N N . TYR A 1 127 ? 11.222 -12.649 -0.466 1.00 90.94 127 TYR A N 1
ATOM 996 C CA . TYR A 1 127 ? 10.548 -12.349 0.786 1.00 90.94 127 TYR A CA 1
ATOM 997 C C . TYR A 1 127 ? 9.062 -12.680 0.678 1.00 90.94 127 TYR A C 1
ATOM 999 O O . TYR A 1 127 ? 8.389 -12.248 -0.258 1.00 90.94 127 TYR A O 1
ATOM 1007 N N . ASP A 1 128 ? 8.596 -13.484 1.634 1.00 93.69 128 ASP A N 1
ATOM 1008 C CA . ASP A 1 128 ? 7.196 -13.853 1.820 1.00 93.69 128 ASP A CA 1
ATOM 1009 C C . ASP A 1 128 ? 6.468 -14.184 0.504 1.00 93.69 128 ASP A C 1
ATOM 1011 O O . ASP A 1 128 ? 5.388 -13.687 0.205 1.00 93.69 128 ASP A O 1
ATOM 1015 N N . ASN A 1 129 ? 7.100 -15.009 -0.337 1.00 96.06 129 ASN A N 1
ATOM 1016 C CA . ASN A 1 129 ? 6.532 -15.505 -1.595 1.00 96.06 129 ASN A CA 1
ATOM 1017 C C . ASN A 1 129 ? 6.152 -14.420 -2.624 1.00 96.06 129 ASN A C 1
ATOM 1019 O O . ASN A 1 129 ? 5.317 -14.668 -3.500 1.00 96.06 129 ASN A O 1
ATOM 1023 N N . GLN A 1 130 ? 6.762 -13.231 -2.583 1.00 95.75 130 GLN A N 1
ATOM 1024 C CA . GLN A 1 130 ? 6.495 -12.182 -3.575 1.00 95.75 130 GLN A CA 1
ATOM 1025 C C . GLN A 1 130 ? 6.717 -12.672 -5.018 1.00 95.75 130 GLN A C 1
ATOM 1027 O O . GLN A 1 130 ? 5.936 -12.333 -5.906 1.00 95.75 130 GLN A O 1
ATOM 1032 N N . GLY A 1 131 ? 7.722 -13.516 -5.263 1.00 95.38 131 GLY A N 1
ATOM 1033 C CA . GLY A 1 131 ? 7.979 -14.106 -6.580 1.00 95.38 131 GLY A CA 1
ATOM 1034 C C . GLY A 1 131 ? 6.804 -14.907 -7.168 1.00 95.38 131 GLY A C 1
ATOM 1035 O O . GLY A 1 131 ? 6.739 -15.047 -8.389 1.00 95.38 131 GLY A O 1
ATOM 1036 N N . LEU A 1 132 ? 5.873 -15.388 -6.330 1.00 96.75 132 LEU A N 1
ATOM 1037 C CA . LEU A 1 132 ? 4.613 -16.025 -6.742 1.00 96.75 132 LEU A CA 1
ATOM 1038 C C . LEU A 1 132 ? 3.469 -15.010 -6.878 1.00 96.75 132 LEU A C 1
ATOM 1040 O O . LEU A 1 132 ? 2.624 -15.147 -7.760 1.00 96.75 132 LEU A O 1
ATOM 1044 N N . LEU A 1 133 ? 3.471 -13.961 -6.050 1.00 97.50 133 LEU A N 1
ATOM 1045 C CA . LEU A 1 133 ? 2.482 -12.886 -6.106 1.00 97.50 133 LEU A CA 1
ATOM 1046 C C . LEU A 1 133 ? 2.622 -12.027 -7.368 1.00 97.50 133 LEU A C 1
ATOM 1048 O O . LEU A 1 133 ? 1.637 -11.796 -8.057 1.00 97.50 133 LEU A O 1
ATOM 1052 N N . THR A 1 134 ? 3.827 -11.560 -7.703 1.00 97.19 134 THR A N 1
ATOM 1053 C CA . THR A 1 134 ? 4.044 -10.629 -8.826 1.00 97.19 134 THR A CA 1
ATOM 1054 C C . THR A 1 134 ? 3.481 -11.156 -10.160 1.00 97.19 134 THR A C 1
ATOM 1056 O O . THR A 1 134 ? 2.780 -10.402 -10.841 1.00 97.19 134 THR A O 1
ATOM 1059 N N . PRO A 1 135 ? 3.693 -12.436 -10.539 1.00 96.19 135 PRO A N 1
ATOM 1060 C CA . PRO A 1 135 ? 3.024 -13.027 -11.698 1.00 96.19 135 PRO A CA 1
ATOM 1061 C C . PRO A 1 135 ? 1.501 -13.123 -11.545 1.00 96.19 135 PRO A C 1
ATOM 1063 O O . PRO A 1 135 ? 0.791 -12.863 -12.514 1.00 96.19 135 PRO A O 1
ATOM 1066 N N . ALA A 1 136 ? 0.992 -13.444 -10.347 1.00 96.94 136 ALA A N 1
ATOM 1067 C CA . ALA A 1 136 ? -0.446 -13.501 -10.065 1.00 96.94 136 ALA A CA 1
ATOM 1068 C C . ALA A 1 136 ? -1.140 -12.130 -10.197 1.00 96.94 136 ALA A C 1
ATOM 1070 O O . ALA A 1 136 ? -2.333 -12.074 -10.473 1.00 96.94 136 ALA A O 1
ATOM 1071 N N . LEU A 1 137 ? -0.399 -11.022 -10.074 1.00 97.31 137 LEU A N 1
ATOM 1072 C CA . LEU A 1 137 ? -0.876 -9.659 -10.361 1.00 97.31 137 LEU A CA 1
ATOM 1073 C C . LEU A 1 137 ? -0.873 -9.314 -11.865 1.00 97.31 137 LEU A C 1
ATOM 1075 O O . LEU A 1 137 ? -1.285 -8.218 -12.250 1.00 97.31 137 LEU A O 1
ATOM 1079 N N . GLY A 1 138 ? -0.397 -10.219 -12.722 1.00 96.69 138 GLY A N 1
ATOM 1080 C CA . GLY A 1 138 ? -0.389 -10.071 -14.178 1.00 96.69 138 GLY A CA 1
ATOM 1081 C C . GLY A 1 138 ? 0.894 -9.474 -14.763 1.00 96.69 138 GLY A C 1
ATOM 1082 O O . GLY A 1 138 ? 0.953 -9.203 -15.966 1.00 96.69 138 GLY A O 1
ATOM 1083 N N . PHE A 1 139 ? 1.944 -9.265 -13.961 1.00 97.50 139 PHE A N 1
ATOM 1084 C CA . PHE A 1 139 ? 3.234 -8.806 -14.480 1.00 97.50 139 PHE A CA 1
ATOM 1085 C C . PHE A 1 139 ? 3.985 -9.946 -15.173 1.00 97.50 139 PHE A C 1
ATOM 1087 O O . PHE A 1 139 ? 4.574 -10.816 -14.535 1.00 97.50 139 PHE A O 1
ATOM 1094 N N . LYS A 1 140 ? 4.017 -9.905 -16.509 1.00 91.38 140 LYS A N 1
ATOM 1095 C CA . LYS A 1 140 ? 4.770 -10.862 -17.345 1.00 91.38 140 LYS A CA 1
ATOM 1096 C C . LYS A 1 140 ? 6.267 -10.561 -17.425 1.00 91.38 140 LYS A C 1
ATOM 1098 O O . LYS A 1 140 ? 7.059 -11.417 -17.812 1.00 91.38 140 LYS A O 1
ATOM 1103 N N . HIS A 1 141 ? 6.655 -9.331 -17.106 1.00 95.00 141 HIS A N 1
ATOM 1104 C CA . HIS A 1 141 ? 8.040 -8.885 -17.110 1.00 95.00 141 HIS A CA 1
ATOM 1105 C C . HIS A 1 141 ? 8.396 -8.350 -15.734 1.00 95.00 141 HIS A C 1
ATOM 1107 O O . HIS A 1 141 ? 7.615 -7.605 -15.141 1.00 95.00 141 HIS A O 1
ATOM 1113 N N . LYS A 1 142 ? 9.583 -8.704 -15.249 1.00 95.69 142 LYS A N 1
ATOM 1114 C CA . LYS A 1 142 ? 10.101 -8.207 -13.983 1.00 95.69 142 LYS A CA 1
ATOM 1115 C C . LYS A 1 142 ? 11.611 -8.012 -14.034 1.00 95.69 142 LYS A C 1
ATOM 1117 O O . LYS A 1 142 ? 12.293 -8.715 -14.776 1.00 95.69 142 LYS A O 1
ATOM 1122 N N . VAL A 1 143 ? 12.092 -7.059 -13.251 1.00 95.75 143 VAL A N 1
ATOM 1123 C CA . VAL A 1 143 ? 13.503 -6.864 -12.918 1.00 95.75 143 VAL A CA 1
ATOM 1124 C C . VAL A 1 143 ? 13.605 -6.901 -11.401 1.00 95.75 143 VAL A C 1
ATOM 1126 O O . VAL A 1 143 ? 12.934 -6.120 -10.727 1.00 95.75 143 VAL A O 1
ATOM 1129 N N . THR A 1 144 ? 14.407 -7.824 -10.883 1.00 94.50 144 THR A N 1
ATOM 1130 C CA . THR A 1 144 ? 14.680 -8.000 -9.450 1.00 94.50 144 THR A CA 1
ATOM 1131 C C . THR A 1 144 ? 16.184 -8.085 -9.196 1.00 94.50 144 THR A C 1
ATOM 1133 O O . THR A 1 144 ? 16.979 -8.076 -10.142 1.00 94.50 144 THR A O 1
ATOM 1136 N N . ASP A 1 145 ? 16.598 -8.221 -7.933 1.00 92.19 145 ASP A N 1
ATOM 1137 C CA . ASP A 1 145 ? 18.005 -8.448 -7.585 1.00 92.19 145 ASP A CA 1
ATOM 1138 C C . ASP A 1 145 ? 18.615 -9.666 -8.313 1.00 92.19 145 ASP A C 1
ATOM 1140 O O . ASP A 1 145 ? 19.789 -9.634 -8.684 1.00 92.19 145 ASP A O 1
ATOM 1144 N N . ILE A 1 146 ? 17.819 -10.705 -8.587 1.00 91.50 146 ILE A N 1
ATOM 1145 C CA . ILE A 1 146 ? 18.233 -11.888 -9.356 1.00 91.50 146 ILE A CA 1
ATOM 1146 C C . ILE A 1 146 ? 18.612 -11.486 -10.785 1.00 91.50 146 ILE A C 1
ATOM 1148 O O . ILE A 1 146 ? 19.722 -11.778 -11.227 1.00 91.50 146 ILE A O 1
ATOM 1152 N N . ASN A 1 147 ? 17.729 -10.765 -11.488 1.00 92.94 147 ASN A N 1
ATOM 1153 C CA . ASN A 1 147 ? 17.995 -10.315 -12.858 1.00 92.94 147 ASN A CA 1
ATOM 1154 C C . ASN A 1 147 ? 19.220 -9.397 -12.914 1.00 92.94 147 ASN A C 1
ATOM 1156 O O . ASN A 1 147 ? 20.071 -9.568 -13.783 1.00 92.94 147 ASN A O 1
ATOM 1160 N N . ILE A 1 148 ? 19.336 -8.476 -11.951 1.00 92.50 148 ILE A N 1
ATOM 1161 C CA . ILE A 1 148 ? 20.482 -7.568 -11.847 1.00 92.50 148 ILE A CA 1
ATOM 1162 C C . ILE A 1 148 ? 21.782 -8.358 -11.696 1.00 92.50 148 ILE A C 1
ATOM 1164 O O . ILE A 1 148 ? 22.744 -8.099 -12.418 1.00 92.50 148 ILE A O 1
ATOM 1168 N N . THR A 1 149 ? 21.803 -9.348 -10.803 1.00 91.38 149 THR A N 1
ATOM 1169 C CA . THR A 1 149 ? 22.979 -10.201 -10.579 1.00 91.38 149 THR A CA 1
ATOM 1170 C C . THR A 1 149 ? 23.377 -10.941 -11.857 1.00 91.38 149 THR A C 1
ATOM 1172 O O . THR A 1 149 ? 24.538 -10.910 -12.263 1.00 91.38 149 THR A O 1
ATOM 1175 N N . GLU A 1 150 ? 22.417 -11.590 -12.517 1.00 91.75 150 GLU A N 1
ATOM 1176 C CA . GLU A 1 150 ? 22.672 -12.394 -13.715 1.00 91.75 150 GLU A CA 1
ATOM 1177 C C . GLU A 1 150 ? 23.138 -11.554 -14.907 1.00 91.75 150 GLU A C 1
ATOM 1179 O O . GLU A 1 150 ? 24.070 -11.941 -15.615 1.00 91.75 150 GLU A O 1
ATOM 1184 N N . ASP A 1 151 ? 22.508 -10.406 -15.145 1.00 92.19 151 ASP A N 1
ATOM 1185 C CA . ASP A 1 151 ? 22.833 -9.551 -16.285 1.00 92.19 151 ASP A CA 1
ATOM 1186 C C . ASP A 1 151 ? 24.213 -8.902 -16.118 1.00 92.19 151 ASP A C 1
ATOM 1188 O O . ASP A 1 151 ? 24.982 -8.828 -17.080 1.00 92.19 151 ASP A O 1
ATOM 1192 N N . ARG A 1 152 ? 24.580 -8.507 -14.893 1.00 89.69 152 ARG A N 1
ATOM 1193 C CA . ARG A 1 152 ? 25.905 -7.938 -14.586 1.00 89.69 152 ARG A CA 1
ATOM 1194 C C . ARG A 1 152 ? 27.017 -8.984 -14.631 1.00 89.69 152 ARG A C 1
ATOM 1196 O O . ARG A 1 152 ? 28.126 -8.671 -15.069 1.00 89.69 152 ARG A O 1
ATOM 1203 N N . ALA A 1 153 ? 26.723 -10.231 -14.267 1.00 88.81 153 ALA A N 1
ATOM 1204 C CA . ALA A 1 153 ? 27.657 -11.338 -14.453 1.00 88.81 153 ALA A CA 1
ATOM 1205 C C . ALA A 1 153 ? 27.943 -11.592 -15.946 1.00 88.81 153 ALA A C 1
ATOM 1207 O O . ALA A 1 153 ? 29.090 -11.827 -16.322 1.00 88.81 153 ALA A O 1
ATOM 1208 N N . LYS A 1 154 ? 26.923 -11.488 -16.812 1.00 89.56 154 LYS A N 1
ATOM 1209 C CA . LYS A 1 154 ? 27.055 -11.686 -18.271 1.00 89.56 154 LYS A CA 1
ATOM 1210 C C . LYS A 1 154 ? 27.758 -10.531 -18.986 1.00 89.56 154 LYS A C 1
ATOM 1212 O O . LYS A 1 154 ? 28.496 -10.773 -19.935 1.00 89.56 154 LYS A O 1
ATOM 1217 N N . GLN A 1 155 ? 27.508 -9.286 -18.575 1.00 85.62 155 GLN A N 1
ATOM 1218 C CA . GLN A 1 155 ? 28.075 -8.092 -19.222 1.00 85.62 155 GLN A CA 1
ATOM 1219 C C . GLN A 1 155 ? 29.593 -7.963 -19.020 1.00 85.62 155 GLN A C 1
ATOM 1221 O O . GLN A 1 155 ? 30.258 -7.312 -19.825 1.00 85.62 155 GLN A O 1
ATOM 1226 N N . GLY A 1 156 ? 30.142 -8.597 -17.978 1.00 73.12 156 GLY A N 1
ATOM 1227 C CA . GLY A 1 156 ? 31.520 -8.382 -17.545 1.00 73.12 156 GLY A CA 1
ATOM 1228 C C . GLY A 1 156 ? 31.708 -6.998 -16.904 1.00 73.12 156 GLY A C 1
ATOM 1229 O O . GLY A 1 156 ? 30.981 -6.051 -17.189 1.00 73.12 156 GLY A O 1
ATOM 1230 N N . GLY A 1 157 ? 32.681 -6.869 -15.998 1.00 75.81 157 GLY A N 1
ATOM 1231 C CA . GLY A 1 157 ? 32.996 -5.602 -15.320 1.00 75.81 157 GLY A CA 1
ATOM 1232 C C . GLY A 1 157 ? 32.700 -5.591 -13.817 1.00 75.81 157 GLY A C 1
ATOM 1233 O O . GLY A 1 157 ? 32.593 -6.645 -13.181 1.00 75.81 157 GLY A O 1
ATOM 1234 N N . ARG A 1 158 ? 32.625 -4.381 -13.235 1.00 73.88 158 ARG A N 1
ATOM 1235 C CA . ARG A 1 158 ? 32.408 -4.183 -11.792 1.00 73.88 158 ARG A CA 1
ATOM 1236 C C . ARG A 1 158 ? 31.050 -4.755 -11.402 1.00 73.88 158 ARG A C 1
ATOM 1238 O O . ARG A 1 158 ? 30.018 -4.282 -11.865 1.00 73.88 158 ARG A O 1
ATOM 1245 N N . GLN A 1 159 ? 31.075 -5.755 -10.529 1.00 80.69 159 GLN A N 1
ATOM 1246 C CA . GLN A 1 159 ? 29.857 -6.346 -9.997 1.00 80.69 159 GLN A CA 1
ATOM 1247 C C . GLN A 1 159 ? 29.185 -5.356 -9.038 1.00 80.69 159 GLN A C 1
ATOM 1249 O O . GLN A 1 159 ? 29.888 -4.733 -8.230 1.00 80.69 159 GLN A O 1
ATOM 1254 N N . PRO A 1 160 ? 27.855 -5.179 -9.129 1.00 79.81 160 PRO A N 1
ATOM 1255 C CA . PRO A 1 160 ? 27.140 -4.317 -8.204 1.00 79.81 160 PRO A CA 1
ATOM 1256 C C . PRO A 1 160 ? 27.277 -4.880 -6.790 1.00 79.81 160 PRO A C 1
ATOM 1258 O O . PRO A 1 160 ? 27.331 -6.096 -6.583 1.00 79.81 160 PRO A O 1
ATOM 1261 N N . GLN A 1 161 ? 27.335 -3.991 -5.806 1.00 85.44 161 GLN A N 1
ATOM 1262 C CA . GLN A 1 161 ? 27.423 -4.378 -4.407 1.00 85.44 161 GLN A CA 1
ATOM 1263 C C . GLN A 1 161 ? 26.056 -4.210 -3.757 1.00 85.44 161 GLN A C 1
ATOM 1265 O O . GLN A 1 161 ? 25.430 -3.156 -3.869 1.00 85.44 161 GLN A O 1
ATOM 1270 N N . LYS A 1 162 ? 25.594 -5.253 -3.066 1.00 85.38 162 LYS A N 1
ATOM 1271 C CA . LYS A 1 162 ? 24.413 -5.146 -2.211 1.00 85.38 162 LYS A CA 1
ATOM 1272 C C . LYS A 1 162 ? 24.749 -4.250 -1.017 1.00 85.38 162 LYS A C 1
ATOM 1274 O O . LYS A 1 162 ? 25.794 -4.443 -0.397 1.00 85.38 162 LYS A O 1
ATOM 1279 N N . PHE A 1 163 ? 23.896 -3.274 -0.714 1.00 79.94 163 PHE A N 1
ATOM 1280 C CA . PHE A 1 163 ? 24.104 -2.371 0.427 1.00 79.94 163 PHE A CA 1
ATOM 1281 C C . PHE A 1 163 ? 23.601 -2.991 1.738 1.00 79.94 163 PHE A C 1
ATOM 1283 O O . PHE A 1 163 ? 24.080 -2.624 2.804 1.00 79.94 163 PHE A O 1
ATOM 1290 N N . ASN A 1 164 ? 22.685 -3.964 1.656 1.00 76.69 164 ASN A N 1
ATOM 1291 C CA . ASN A 1 164 ? 22.219 -4.761 2.787 1.00 76.69 164 ASN A CA 1
ATOM 1292 C C . ASN A 1 164 ? 21.710 -6.148 2.341 1.00 76.69 164 ASN A C 1
ATOM 1294 O O . ASN A 1 164 ? 21.839 -6.542 1.178 1.00 76.69 164 ASN A O 1
ATOM 1298 N N . PHE A 1 165 ? 21.121 -6.900 3.278 1.00 76.31 165 PHE A N 1
ATOM 1299 C CA . PHE A 1 165 ? 20.529 -8.217 3.012 1.00 76.31 165 PHE A CA 1
ATOM 1300 C C . PHE A 1 165 ? 19.402 -8.175 1.962 1.00 76.31 165 PHE A C 1
ATOM 1302 O O . PHE A 1 165 ? 19.191 -9.159 1.250 1.00 76.31 165 PHE A O 1
ATOM 1309 N N . TRP A 1 166 ? 18.699 -7.045 1.835 1.00 82.00 166 TRP A N 1
ATOM 1310 C CA . TRP A 1 166 ? 17.560 -6.907 0.931 1.00 82.00 166 TRP A CA 1
ATOM 1311 C C . TRP A 1 166 ? 17.980 -6.820 -0.532 1.00 82.00 166 TRP A C 1
ATOM 1313 O O . TRP A 1 166 ? 17.324 -7.434 -1.372 1.00 82.00 166 TRP A O 1
ATOM 1323 N N . GLY A 1 167 ? 19.073 -6.131 -0.866 1.00 87.94 167 GLY A N 1
ATOM 1324 C CA . GLY A 1 167 ? 19.576 -6.135 -2.238 1.00 87.94 167 GLY A CA 1
ATOM 1325 C C . GLY A 1 167 ? 20.444 -4.948 -2.622 1.00 87.94 167 GLY A C 1
ATOM 1326 O O . GLY A 1 167 ? 21.329 -4.525 -1.877 1.00 87.94 167 GLY A O 1
ATOM 1327 N N . TYR A 1 168 ? 20.239 -4.483 -3.850 1.00 89.25 168 TYR A N 1
ATOM 1328 C CA . TYR A 1 168 ? 21.040 -3.450 -4.490 1.00 89.25 168 TYR A CA 1
ATOM 1329 C C . TYR A 1 168 ? 20.449 -2.054 -4.284 1.00 89.25 168 TYR A C 1
ATOM 1331 O O . TYR A 1 168 ? 19.230 -1.927 -4.135 1.00 89.25 168 TYR A O 1
ATOM 1339 N N . PRO A 1 169 ? 21.282 -1.001 -4.330 1.00 86.44 169 PRO A N 1
ATOM 1340 C CA . PRO A 1 169 ? 20.783 0.368 -4.392 1.00 86.44 169 PRO A CA 1
ATOM 1341 C C . PRO A 1 169 ? 19.874 0.551 -5.619 1.00 86.44 169 PRO A C 1
ATOM 1343 O O . PRO A 1 169 ? 20.126 -0.040 -6.672 1.00 86.44 169 PRO A O 1
ATOM 1346 N N . GLU A 1 170 ? 18.841 1.388 -5.535 1.00 84.75 170 GLU A N 1
ATOM 1347 C CA . GLU A 1 170 ? 17.893 1.630 -6.638 1.00 84.75 170 GLU A CA 1
ATOM 1348 C C . GLU A 1 170 ? 18.577 2.228 -7.869 1.00 84.75 170 GLU A C 1
ATOM 1350 O O . GLU A 1 170 ? 18.065 2.097 -8.981 1.00 84.75 170 GLU A O 1
ATOM 1355 N N . THR A 1 171 ? 19.758 2.833 -7.709 1.00 84.94 171 THR A N 1
ATOM 1356 C CA . THR A 1 171 ? 20.584 3.308 -8.826 1.00 84.94 171 THR A CA 1
ATOM 1357 C C . THR A 1 171 ? 20.938 2.186 -9.805 1.00 84.94 171 THR A C 1
ATOM 1359 O O . THR A 1 171 ? 21.048 2.448 -11.005 1.00 84.94 171 THR A O 1
ATOM 1362 N N . GLU A 1 172 ? 20.997 0.927 -9.356 1.00 88.25 172 GLU A N 1
ATOM 1363 C CA . GLU A 1 172 ? 21.199 -0.232 -10.234 1.00 88.25 172 GLU A CA 1
ATOM 1364 C C . GLU A 1 172 ? 20.027 -0.474 -11.198 1.00 88.25 172 GLU A C 1
ATOM 1366 O O . GLU A 1 172 ? 20.214 -1.087 -12.250 1.00 88.25 172 GLU A O 1
ATOM 1371 N N . LEU A 1 173 ? 18.831 0.057 -10.915 1.00 90.31 173 LEU A N 1
ATOM 1372 C CA . LEU A 1 173 ? 17.691 -0.002 -11.835 1.00 90.31 173 LEU A CA 1
ATOM 1373 C C . LEU A 1 173 ? 17.765 1.036 -12.963 1.00 90.31 173 LEU A C 1
ATOM 1375 O O . LEU A 1 173 ? 17.014 0.924 -13.936 1.00 90.31 173 LEU A O 1
ATOM 1379 N N . ALA A 1 174 ? 18.645 2.040 -12.880 1.00 88.69 174 ALA A N 1
ATOM 1380 C CA . ALA A 1 174 ? 18.641 3.180 -13.801 1.00 88.69 174 ALA A CA 1
ATOM 1381 C C . ALA A 1 174 ? 18.766 2.761 -15.276 1.00 88.69 174 ALA A C 1
ATOM 1383 O O . ALA A 1 174 ? 18.055 3.280 -16.142 1.00 88.69 174 ALA A O 1
ATOM 1384 N N . ASP A 1 175 ? 19.630 1.789 -15.575 1.00 89.19 175 ASP A N 1
ATOM 1385 C CA . ASP A 1 175 ? 19.791 1.282 -16.940 1.00 89.19 175 ASP A CA 1
ATOM 1386 C C . ASP A 1 175 ? 18.580 0.475 -17.405 1.00 89.19 175 ASP A C 1
ATOM 1388 O O . ASP A 1 175 ? 18.196 0.571 -18.569 1.00 89.19 175 ASP A O 1
ATOM 1392 N N . TYR A 1 176 ? 17.922 -0.259 -16.506 1.00 92.75 176 TYR A N 1
ATOM 1393 C CA . TYR A 1 176 ? 16.706 -1.009 -16.823 1.00 92.75 176 TYR A CA 1
ATOM 1394 C C . TYR A 1 176 ? 15.558 -0.072 -17.195 1.00 92.75 176 TYR A C 1
ATOM 1396 O O . TYR A 1 176 ? 14.871 -0.322 -18.186 1.00 92.75 176 TYR A O 1
ATOM 1404 N N . TYR A 1 177 ? 15.410 1.056 -16.493 1.00 93.44 177 TYR A N 1
ATOM 1405 C CA . TYR A 1 177 ? 14.469 2.114 -16.873 1.00 93.44 177 TYR A CA 1
ATOM 1406 C C . TYR A 1 177 ? 14.777 2.695 -18.251 1.00 93.44 177 TYR A C 1
ATOM 1408 O O . TYR A 1 177 ? 13.902 2.743 -19.122 1.00 93.44 177 TYR A O 1
ATOM 1416 N N . ARG A 1 178 ? 16.031 3.103 -18.484 1.00 92.31 178 ARG A N 1
ATOM 1417 C CA . ARG A 1 178 ? 16.460 3.648 -19.784 1.00 92.31 178 ARG A CA 1
ATOM 1418 C C . ARG A 1 178 ? 16.200 2.648 -20.908 1.00 92.31 178 ARG A C 1
ATOM 1420 O O . ARG A 1 178 ? 15.652 3.019 -21.946 1.00 92.31 178 ARG A O 1
ATOM 1427 N N . ASN A 1 179 ? 16.536 1.382 -20.688 1.00 92.50 179 ASN A N 1
ATOM 1428 C CA . ASN A 1 179 ? 16.355 0.309 -21.657 1.00 92.50 179 ASN A CA 1
ATOM 1429 C C . ASN A 1 179 ? 14.880 0.000 -21.909 1.00 92.50 179 ASN A C 1
ATOM 1431 O O . ASN A 1 179 ? 14.510 -0.186 -23.069 1.00 92.50 179 ASN A O 1
ATOM 1435 N N . ALA A 1 180 ? 14.032 -0.008 -20.878 1.00 94.06 180 ALA A N 1
ATOM 1436 C CA . ALA A 1 180 ? 12.592 -0.198 -21.031 1.00 94.06 180 ALA A CA 1
ATOM 1437 C C . ALA A 1 180 ? 11.985 0.906 -21.906 1.00 94.06 180 ALA A C 1
ATOM 1439 O O . ALA A 1 180 ? 11.300 0.605 -22.883 1.00 94.06 180 ALA A O 1
ATOM 1440 N N . ILE A 1 181 ? 12.316 2.170 -21.633 1.00 93.56 181 ILE A N 1
ATOM 1441 C CA . ILE A 1 181 ? 11.819 3.331 -22.387 1.00 93.56 181 ILE A CA 1
ATOM 1442 C C . ILE A 1 181 ? 12.318 3.316 -23.832 1.00 93.56 181 ILE A C 1
ATOM 1444 O O . ILE A 1 181 ? 11.530 3.481 -24.766 1.00 93.56 181 ILE A O 1
ATOM 1448 N N . ASN A 1 182 ? 13.616 3.089 -24.039 1.00 94.69 182 ASN A N 1
ATOM 1449 C CA . ASN A 1 182 ? 14.195 3.014 -25.381 1.00 94.69 182 ASN A CA 1
ATOM 1450 C C . ASN A 1 182 ? 13.599 1.846 -26.181 1.00 94.69 182 ASN A C 1
ATOM 1452 O O . ASN A 1 182 ? 13.281 1.999 -27.362 1.00 94.69 182 ASN A O 1
ATOM 1456 N N . SER A 1 183 ? 13.395 0.697 -25.532 1.00 93.69 183 SER A N 1
ATOM 1457 C CA . SER A 1 183 ? 12.768 -0.473 -26.151 1.00 93.69 183 SER A CA 1
ATOM 1458 C C . SER A 1 183 ? 11.316 -0.204 -26.518 1.00 93.69 183 SER A C 1
ATOM 1460 O O . SER A 1 183 ? 10.919 -0.537 -27.631 1.00 93.69 183 SER A O 1
ATOM 1462 N N . ALA A 1 184 ? 10.545 0.441 -25.641 1.00 92.19 184 ALA A N 1
ATOM 1463 C CA . ALA A 1 184 ? 9.152 0.783 -25.904 1.00 92.19 184 ALA A CA 1
ATOM 1464 C C . ALA A 1 184 ? 9.006 1.750 -27.082 1.00 92.19 184 ALA A C 1
ATOM 1466 O O . ALA A 1 184 ? 8.195 1.512 -27.974 1.00 92.19 184 ALA A O 1
ATOM 1467 N N . LYS A 1 185 ? 9.865 2.778 -27.157 1.00 91.25 185 LYS A N 1
ATOM 1468 C CA . LYS A 1 185 ? 9.930 3.684 -28.315 1.00 91.25 185 LYS A CA 1
ATOM 1469 C C . LYS A 1 185 ? 10.247 2.927 -29.604 1.00 91.25 185 LYS A C 1
ATOM 1471 O O . LYS A 1 185 ? 9.538 3.072 -30.593 1.00 91.25 185 LYS A O 1
ATOM 1476 N N . LYS A 1 186 ? 11.280 2.076 -29.587 1.00 93.69 186 LYS A N 1
ATOM 1477 C CA . LYS A 1 186 ? 11.700 1.294 -30.762 1.00 93.69 186 LYS A CA 1
ATOM 1478 C C . LYS A 1 186 ? 10.631 0.295 -31.213 1.00 93.69 186 LYS A C 1
ATOM 1480 O O . LYS A 1 186 ? 10.465 0.069 -32.407 1.00 93.69 186 LYS A O 1
ATOM 1485 N N . ARG A 1 187 ? 9.929 -0.333 -30.268 1.00 92.62 187 ARG A N 1
ATOM 1486 C CA . ARG A 1 187 ? 8.933 -1.381 -30.538 1.00 92.62 187 ARG A CA 1
ATOM 1487 C C . ARG A 1 187 ? 7.520 -0.843 -30.734 1.00 92.62 187 ARG A C 1
ATOM 1489 O O . ARG A 1 187 ? 6.655 -1.640 -31.109 1.00 92.62 187 ARG A O 1
ATOM 1496 N N . LYS A 1 188 ? 7.313 0.467 -30.544 1.00 93.38 188 LYS A N 1
ATOM 1497 C CA . LYS A 1 188 ? 6.000 1.118 -30.528 1.00 93.38 188 LYS A CA 1
ATOM 1498 C C . LYS A 1 188 ? 5.073 0.426 -29.523 1.00 93.38 188 LYS A C 1
ATOM 1500 O O . LYS A 1 188 ? 4.099 -0.213 -29.907 1.00 93.38 188 LYS A O 1
ATOM 1505 N N . GLU A 1 189 ? 5.448 0.492 -28.246 1.00 92.88 189 GLU A N 1
ATOM 1506 C CA . GLU A 1 189 ? 4.723 -0.061 -27.091 1.00 92.88 189 GLU A CA 1
ATOM 1507 C C . GLU A 1 189 ? 4.445 1.057 -26.067 1.00 92.88 189 GLU A C 1
ATOM 1509 O O . GLU A 1 189 ? 5.244 1.985 -25.920 1.00 92.88 189 GLU A O 1
ATOM 1514 N N . ARG A 1 190 ? 3.331 0.968 -25.336 1.00 93.94 190 ARG A N 1
ATOM 1515 C CA . ARG A 1 190 ? 3.059 1.782 -24.141 1.00 93.94 190 ARG A CA 1
ATOM 1516 C C . ARG A 1 190 ? 3.588 1.057 -22.909 1.00 93.94 190 ARG A C 1
ATOM 1518 O O . ARG A 1 190 ? 3.443 -0.156 -22.807 1.00 93.94 190 ARG A O 1
ATOM 1525 N N . LEU A 1 191 ? 4.189 1.775 -21.967 1.00 94.25 191 LEU A N 1
ATOM 1526 C CA . LEU A 1 191 ? 4.752 1.174 -20.757 1.00 94.25 191 LEU A CA 1
ATOM 1527 C C . LEU A 1 191 ? 3.835 1.382 -19.561 1.00 94.25 191 LEU A C 1
ATOM 1529 O O . LEU A 1 191 ? 3.390 2.496 -19.309 1.00 94.25 191 LEU A O 1
ATOM 1533 N N . PHE A 1 192 ? 3.643 0.315 -18.794 1.00 95.62 192 PHE A N 1
ATOM 1534 C CA . PHE A 1 192 ? 3.151 0.384 -17.427 1.00 95.62 192 PHE A CA 1
ATOM 1535 C C . PHE A 1 192 ? 4.223 -0.214 -16.521 1.00 95.62 192 PHE A C 1
ATOM 1537 O O . PHE A 1 192 ? 4.536 -1.400 -16.631 1.00 95.62 192 PHE A O 1
ATOM 1544 N N . ILE A 1 193 ? 4.846 0.611 -15.683 1.00 95.19 193 ILE A N 1
ATOM 1545 C CA . ILE A 1 193 ? 5.913 0.169 -14.783 1.00 95.19 193 ILE A CA 1
ATOM 1546 C C . ILE A 1 193 ? 5.445 0.351 -13.348 1.00 95.19 193 ILE A C 1
ATOM 1548 O O . ILE A 1 193 ? 5.061 1.450 -12.962 1.00 95.19 193 ILE A O 1
ATOM 1552 N N . SER A 1 194 ? 5.538 -0.712 -12.555 1.00 94.88 194 SER A N 1
ATOM 1553 C CA . SER A 1 194 ? 5.412 -0.626 -11.101 1.00 94.88 194 SER A CA 1
ATOM 1554 C C . SER A 1 194 ? 6.784 -0.821 -10.472 1.00 94.88 194 SER A C 1
ATOM 1556 O O . SER A 1 194 ? 7.432 -1.844 -10.695 1.00 94.88 194 SER A O 1
ATOM 1558 N N . HIS A 1 195 ? 7.224 0.193 -9.730 1.00 93.88 195 HIS A N 1
ATOM 1559 C CA . HIS A 1 195 ? 8.482 0.202 -8.993 1.00 93.88 195 HIS A CA 1
ATOM 1560 C C . HIS A 1 195 ? 8.210 -0.096 -7.521 1.00 93.88 195 HIS A C 1
ATOM 1562 O O . HIS A 1 195 ? 7.420 0.622 -6.909 1.00 93.88 195 HIS A O 1
ATOM 1568 N N . LEU A 1 196 ? 8.898 -1.076 -6.937 1.00 92.50 196 LEU A N 1
ATOM 1569 C CA . LEU A 1 196 ? 8.939 -1.244 -5.486 1.00 92.50 196 LEU A CA 1
ATOM 1570 C C . LEU A 1 196 ? 10.313 -0.838 -4.946 1.00 92.50 196 LEU A C 1
ATOM 1572 O O . LEU A 1 196 ? 11.317 -1.493 -5.222 1.00 92.50 196 LEU A O 1
ATOM 1576 N N . THR A 1 197 ? 10.328 0.249 -4.175 1.00 87.88 197 THR A N 1
ATOM 1577 C CA . THR A 1 197 ? 11.520 0.777 -3.500 1.00 87.88 197 THR A CA 1
ATOM 1578 C C . THR A 1 197 ? 11.901 -0.117 -2.322 1.00 87.88 197 THR A C 1
ATOM 1580 O O . THR A 1 197 ? 11.014 -0.584 -1.603 1.00 87.88 197 THR A O 1
ATOM 1583 N N . GLY A 1 198 ? 13.196 -0.320 -2.082 1.00 80.81 198 GLY A N 1
ATOM 1584 C CA . GLY A 1 198 ? 13.709 -1.181 -1.015 1.00 80.81 198 GLY A CA 1
ATOM 1585 C C . GLY A 1 198 ? 14.626 -0.496 0.005 1.00 80.81 198 GLY A C 1
ATOM 1586 O O . GLY A 1 198 ? 14.600 -0.877 1.172 1.00 80.81 198 GLY A O 1
ATOM 1587 N N . ILE A 1 199 ? 15.402 0.524 -0.375 1.00 73.50 199 ILE A N 1
ATOM 1588 C CA . ILE A 1 199 ? 16.367 1.215 0.516 1.00 73.50 199 ILE A CA 1
ATOM 1589 C C . ILE A 1 199 ? 15.764 1.856 1.762 1.00 73.50 199 ILE A C 1
ATOM 1591 O O . ILE A 1 199 ? 16.417 1.918 2.798 1.00 73.50 199 ILE A O 1
ATOM 1595 N N . THR A 1 200 ? 14.524 2.340 1.691 1.00 76.69 200 THR A N 1
ATOM 1596 C CA . THR A 1 200 ? 13.870 3.032 2.810 1.00 76.69 200 THR A CA 1
ATOM 1597 C C . THR A 1 200 ? 13.297 2.055 3.834 1.00 76.69 200 THR A C 1
ATOM 1599 O O . THR A 1 200 ? 12.587 2.466 4.751 1.00 76.69 200 THR A O 1
ATOM 1602 N N . HIS A 1 201 ? 13.567 0.760 3.672 1.00 80.88 201 HIS A N 1
ATOM 1603 C CA . HIS A 1 201 ? 13.208 -0.264 4.633 1.00 80.88 201 HIS A CA 1
ATOM 1604 C C . HIS A 1 201 ? 14.159 -0.228 5.834 1.00 80.88 201 HIS A C 1
ATOM 1606 O O . HIS A 1 201 ? 15.355 0.022 5.693 1.00 80.88 201 HIS A O 1
ATOM 1612 N N . GLN A 1 202 ? 13.641 -0.541 7.023 1.00 77.25 202 GLN A N 1
ATOM 1613 C CA . GLN A 1 202 ? 14.461 -0.756 8.216 1.00 77.25 202 GLN A CA 1
ATOM 1614 C C . GLN A 1 202 ? 15.621 -1.733 7.898 1.00 77.25 202 GLN A C 1
ATOM 1616 O O . GLN A 1 202 ? 15.367 -2.783 7.287 1.00 77.25 202 GLN A O 1
ATOM 1621 N N . PRO A 1 203 ? 16.871 -1.436 8.313 1.00 77.88 203 PRO A N 1
ATOM 1622 C CA . PRO A 1 203 ? 17.295 -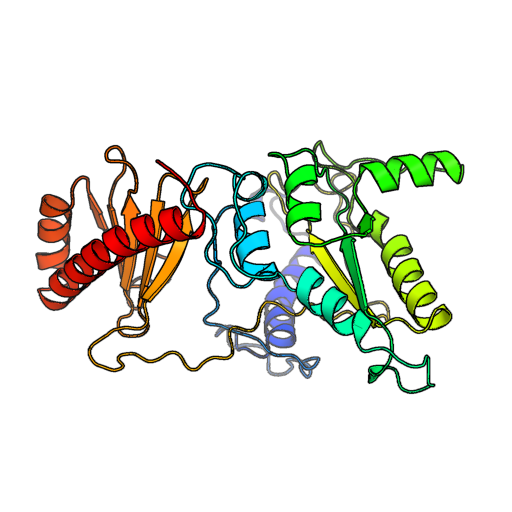0.393 9.262 1.00 77.88 203 PRO A CA 1
ATOM 1623 C C . PRO A 1 203 ? 17.744 0.931 8.618 1.00 77.88 203 PRO A C 1
ATOM 1625 O O . PRO A 1 203 ? 18.527 1.656 9.223 1.00 77.88 203 PRO A O 1
ATOM 1628 N N . TRP A 1 204 ? 17.241 1.264 7.426 1.00 75.88 204 TRP A N 1
ATOM 1629 C CA . TRP A 1 204 ? 17.598 2.486 6.692 1.00 75.88 204 TRP A CA 1
ATOM 1630 C C . TRP A 1 204 ? 19.087 2.547 6.316 1.00 75.88 204 TRP A C 1
ATOM 1632 O O . TRP A 1 204 ? 19.704 3.613 6.334 1.00 75.88 204 TRP A O 1
ATOM 1642 N N . ASP A 1 205 ? 19.666 1.390 5.976 1.00 73.81 205 ASP A N 1
ATOM 1643 C CA . ASP A 1 205 ? 21.044 1.301 5.491 1.00 73.81 205 ASP A CA 1
ATOM 1644 C C . ASP A 1 205 ? 21.224 2.128 4.216 1.00 73.81 205 ASP A C 1
ATOM 1646 O O . ASP A 1 205 ? 20.411 2.064 3.292 1.00 73.81 205 ASP A O 1
ATOM 1650 N N . THR A 1 206 ? 22.339 2.850 4.130 1.00 72.38 206 THR A N 1
ATOM 1651 C CA . THR A 1 206 ? 22.739 3.564 2.917 1.00 72.38 206 THR A CA 1
ATOM 1652 C C . THR A 1 206 ? 23.958 2.907 2.277 1.00 72.38 206 THR A C 1
ATOM 1654 O O . THR A 1 206 ? 24.808 2.347 2.984 1.00 72.38 206 THR A O 1
ATOM 1657 N N . PRO A 1 207 ? 24.099 2.977 0.940 1.00 69.00 207 PRO A N 1
ATOM 1658 C CA . PRO A 1 207 ? 25.305 2.516 0.268 1.00 69.00 207 PRO A CA 1
ATOM 1659 C C . PRO A 1 207 ? 26.552 3.160 0.892 1.00 69.00 207 PRO A C 1
ATOM 1661 O O . PRO A 1 207 ? 26.639 4.377 1.046 1.00 69.00 207 PRO A O 1
ATOM 1664 N N . ASN A 1 208 ? 27.519 2.333 1.295 1.00 70.94 208 ASN A N 1
ATOM 1665 C CA . ASN A 1 208 ? 28.778 2.765 1.917 1.00 70.94 208 ASN A CA 1
ATOM 1666 C C . ASN A 1 208 ? 28.633 3.592 3.216 1.00 70.94 208 ASN A C 1
ATOM 1668 O O . ASN A 1 208 ? 29.595 4.261 3.601 1.00 70.94 208 ASN A O 1
ATOM 1672 N N . HIS A 1 209 ? 27.463 3.584 3.871 1.00 66.81 209 HIS A N 1
ATOM 1673 C CA . HIS A 1 209 ? 27.124 4.473 4.995 1.00 66.81 209 HIS A CA 1
ATOM 1674 C C . HIS A 1 209 ? 27.346 5.963 4.691 1.00 66.81 209 HIS A C 1
ATOM 1676 O O . HIS A 1 209 ? 27.622 6.766 5.586 1.00 66.81 209 HIS A O 1
ATOM 1682 N N . LYS A 1 210 ? 27.265 6.340 3.414 1.00 65.31 210 LYS A N 1
ATOM 1683 C CA . LYS A 1 210 ? 27.383 7.724 2.963 1.00 65.31 210 LYS A CA 1
ATOM 1684 C C . LYS A 1 210 ? 26.042 8.175 2.420 1.00 65.31 210 LYS A C 1
ATOM 1686 O O . LYS A 1 210 ? 25.289 7.388 1.854 1.00 65.31 210 LYS A O 1
ATOM 1691 N N . TYR A 1 211 ? 25.742 9.456 2.605 1.00 62.97 211 TYR A N 1
ATOM 1692 C CA . TYR A 1 211 ? 24.666 10.061 1.841 1.00 62.97 211 TYR A CA 1
ATOM 1693 C C . TYR A 1 211 ? 25.086 10.051 0.371 1.00 62.97 211 TYR A C 1
ATOM 1695 O O . TYR A 1 211 ? 26.067 10.694 -0.005 1.00 62.97 211 TYR A O 1
ATOM 1703 N N . GLU A 1 212 ? 24.340 9.325 -0.444 1.00 59.00 212 GLU A N 1
ATOM 1704 C CA . GLU A 1 212 ? 24.388 9.444 -1.892 1.00 59.00 212 GLU A CA 1
ATOM 1705 C C . GLU A 1 212 ? 23.089 10.123 -2.322 1.00 59.00 212 GLU A C 1
ATOM 1707 O O . GLU A 1 212 ? 22.016 9.823 -1.801 1.00 59.00 212 GLU A O 1
ATOM 1712 N N . GLU A 1 213 ? 23.171 11.091 -3.232 1.00 52.97 213 GLU A N 1
ATOM 1713 C CA . GLU A 1 213 ? 21.971 11.701 -3.794 1.00 52.97 213 GLU A CA 1
ATOM 1714 C C . GLU A 1 213 ? 21.296 10.664 -4.697 1.00 52.97 213 GLU A C 1
ATOM 1716 O O . GLU A 1 213 ? 21.699 10.440 -5.837 1.00 52.97 213 GLU A O 1
ATOM 1721 N N . MET A 1 214 ? 20.297 9.971 -4.151 1.00 46.59 214 MET A N 1
ATOM 1722 C CA . MET A 1 214 ? 19.659 8.829 -4.821 1.00 46.59 214 MET A CA 1
ATOM 1723 C C . MET A 1 214 ? 18.786 9.273 -6.003 1.00 46.59 214 MET A C 1
ATOM 1725 O O . MET A 1 214 ? 18.514 8.486 -6.909 1.00 46.59 214 MET A O 1
ATOM 1729 N N . ILE A 1 215 ? 18.399 10.554 -6.023 1.00 40.59 215 ILE A N 1
ATOM 1730 C CA . ILE A 1 215 ? 17.694 11.227 -7.115 1.00 40.59 215 ILE A CA 1
ATOM 1731 C C . ILE A 1 215 ? 18.253 12.651 -7.208 1.00 40.59 215 ILE A C 1
ATOM 1733 O O . ILE A 1 215 ? 17.812 13.531 -6.474 1.00 40.59 215 ILE A O 1
ATOM 1737 N N . SER A 1 216 ? 19.229 12.888 -8.090 1.00 36.59 216 SER A N 1
ATOM 1738 C CA . SER A 1 216 ? 19.611 14.265 -8.413 1.00 36.59 216 SER A CA 1
ATOM 1739 C C . SER A 1 216 ? 18.635 14.864 -9.416 1.00 36.59 216 SER A C 1
ATOM 1741 O O . SER A 1 216 ? 18.131 14.180 -10.312 1.00 36.59 216 SER A O 1
ATOM 1743 N N . HIS A 1 217 ? 18.397 16.170 -9.302 1.00 38.03 217 HIS A N 1
ATOM 1744 C CA . HIS A 1 217 ? 17.546 16.973 -10.191 1.00 38.03 217 HIS A CA 1
ATOM 1745 C C . HIS A 1 217 ? 18.122 17.117 -11.625 1.00 38.03 217 HIS A C 1
ATOM 1747 O O . HIS A 1 217 ? 17.794 18.047 -12.366 1.00 38.03 217 HIS A O 1
ATOM 1753 N N . GLY A 1 218 ? 18.993 16.197 -12.050 1.00 34.62 218 GLY A N 1
ATOM 1754 C CA . GLY A 1 218 ? 19.613 16.150 -13.366 1.00 34.62 218 GLY A CA 1
ATOM 1755 C C . GLY A 1 218 ? 18.636 15.740 -14.471 1.00 34.62 218 GLY A C 1
ATOM 1756 O O . GLY A 1 218 ? 18.587 14.582 -14.873 1.00 34.62 218 GLY A O 1
ATOM 1757 N N . TRP A 1 219 ? 17.901 16.713 -15.014 1.00 31.84 219 TRP A N 1
ATOM 1758 C CA . TRP A 1 219 ? 17.416 16.753 -16.407 1.00 31.84 219 TRP A CA 1
ATOM 1759 C C . TRP A 1 219 ? 16.594 15.570 -16.950 1.00 31.84 219 TRP A C 1
ATOM 1761 O O . TRP A 1 219 ? 16.445 15.442 -18.169 1.00 31.84 219 TRP A O 1
ATOM 1771 N N . ARG A 1 220 ? 15.996 14.719 -16.108 1.00 34.56 220 ARG A N 1
ATOM 1772 C CA . ARG A 1 220 ? 14.995 13.740 -16.561 1.00 34.56 220 ARG A CA 1
ATOM 1773 C C . ARG A 1 220 ? 13.814 13.681 -15.603 1.00 34.56 220 ARG A C 1
ATOM 1775 O O . ARG A 1 220 ? 13.920 13.208 -14.481 1.00 34.56 220 ARG A O 1
ATOM 1782 N N . LYS A 1 221 ? 12.703 14.210 -16.110 1.00 34.97 221 LYS A N 1
ATOM 1783 C CA . LYS A 1 221 ? 11.373 14.267 -15.511 1.00 34.97 221 LYS A CA 1
ATOM 1784 C C . LYS A 1 221 ? 10.868 12.839 -15.278 1.00 34.97 221 LYS A C 1
ATOM 1786 O O . LYS A 1 221 ? 10.664 12.117 -16.252 1.00 34.97 221 LYS A O 1
ATOM 1791 N N . TRP A 1 222 ? 10.676 12.445 -14.025 1.00 35.56 222 TRP A N 1
ATOM 1792 C CA . TRP A 1 222 ? 9.954 11.223 -13.670 1.00 35.56 222 TRP A CA 1
ATOM 1793 C C . TRP A 1 222 ? 8.926 11.583 -12.607 1.00 35.56 222 TRP A C 1
ATOM 1795 O O . TRP A 1 222 ? 9.280 11.981 -11.502 1.00 35.56 222 TRP A O 1
ATOM 1805 N N . GLU A 1 223 ? 7.659 11.497 -12.987 1.00 31.98 223 GLU A N 1
ATOM 1806 C CA . GLU A 1 223 ? 6.520 11.707 -12.103 1.00 31.98 223 GLU A CA 1
ATOM 1807 C C . GLU A 1 223 ? 6.095 10.330 -11.573 1.00 31.98 223 GLU A C 1
ATOM 1809 O O . GLU A 1 223 ? 5.933 9.380 -12.342 1.00 31.98 223 GLU A O 1
ATOM 1814 N N . TYR A 1 224 ? 5.981 10.209 -10.250 1.00 28.11 224 TYR A N 1
ATOM 1815 C CA . TYR A 1 224 ? 5.374 9.057 -9.592 1.00 28.11 224 TYR A CA 1
ATOM 1816 C C . TYR A 1 224 ? 3.903 9.382 -9.347 1.00 28.11 224 TYR A C 1
ATOM 1818 O O . TYR A 1 224 ? 3.585 10.281 -8.571 1.00 28.11 224 TYR A O 1
ATOM 1826 N N . GLU A 1 225 ? 3.010 8.645 -10.000 1.00 28.58 225 GLU A N 1
ATOM 1827 C CA . GLU A 1 225 ? 1.576 8.703 -9.733 1.00 28.58 225 GLU A CA 1
ATOM 1828 C C . GLU A 1 225 ? 1.196 7.583 -8.761 1.00 28.58 225 GLU A C 1
ATOM 1830 O O . GLU A 1 225 ? 1.358 6.393 -9.039 1.00 28.58 225 GLU A O 1
ATOM 1835 N N . GLY A 1 226 ? 0.710 7.988 -7.588 1.00 33.94 226 GLY A N 1
ATOM 1836 C CA . GLY A 1 226 ? 0.011 7.118 -6.655 1.00 33.94 226 GLY A CA 1
ATOM 1837 C C . GLY A 1 226 ? -1.434 6.887 -7.095 1.00 33.94 226 GLY A C 1
ATOM 1838 O O . GLY A 1 226 ? -2.004 7.626 -7.895 1.00 33.94 226 GLY A O 1
ATOM 1839 N N . GLN A 1 227 ? -2.028 5.832 -6.55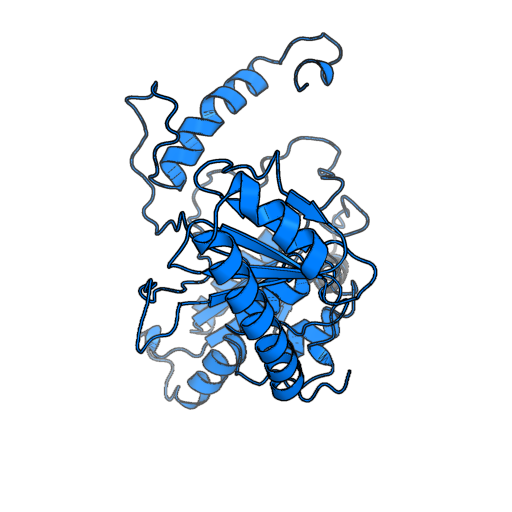6 1.00 30.12 227 GLN A N 1
ATOM 1840 C CA . GLN A 1 227 ? -3.356 5.354 -6.905 1.00 30.12 227 GLN A CA 1
ATOM 1841 C C . GLN A 1 227 ? -4.434 6.440 -6.745 1.00 30.12 227 GLN A C 1
ATOM 1843 O O . GLN A 1 227 ? -4.718 6.913 -5.646 1.00 30.12 227 GLN A O 1
ATOM 1848 N N . SER A 1 228 ? -5.084 6.801 -7.848 1.00 37.38 228 SER A N 1
ATOM 1849 C CA . SER A 1 228 ? -6.297 7.611 -7.824 1.00 37.38 228 SER A CA 1
ATOM 1850 C C . SER A 1 228 ? -7.466 6.751 -7.328 1.00 37.38 228 SER A C 1
ATOM 1852 O O . SER A 1 228 ? -7.971 5.897 -8.059 1.00 37.38 228 SER A O 1
ATOM 1854 N N . MET A 1 229 ? -7.950 7.027 -6.118 1.00 44.16 229 MET A N 1
ATOM 1855 C CA . MET A 1 229 ? -9.357 6.828 -5.763 1.00 44.16 229 MET A CA 1
ATOM 1856 C C . MET A 1 229 ? -10.118 8.138 -6.025 1.00 44.16 229 MET A C 1
ATOM 1858 O O . MET A 1 229 ? -10.637 8.748 -5.095 1.00 44.16 229 MET A O 1
ATOM 1862 N N . ILE A 1 230 ? -10.147 8.621 -7.277 1.00 47.06 230 ILE A N 1
ATOM 1863 C CA . ILE A 1 230 ? -10.926 9.813 -7.674 1.00 47.06 230 ILE A CA 1
ATOM 1864 C C . ILE A 1 230 ? -12.418 9.435 -7.728 1.00 47.06 230 ILE A C 1
ATOM 1866 O O . ILE A 1 230 ? -13.046 9.355 -8.781 1.00 47.06 230 ILE A O 1
ATOM 1870 N N . GLY A 1 231 ? -12.982 9.142 -6.560 1.00 52.00 231 GLY A N 1
ATOM 1871 C CA . GLY A 1 231 ? -14.413 9.080 -6.308 1.00 52.00 231 GLY A CA 1
ATOM 1872 C C . GLY A 1 231 ? -14.746 10.065 -5.187 1.00 52.00 231 GLY A C 1
ATOM 1873 O O . GLY A 1 231 ? -13.967 10.178 -4.240 1.00 52.00 231 GLY A O 1
ATOM 1874 N N . PRO A 1 232 ? -15.860 10.811 -5.262 1.00 53.62 232 PRO A N 1
ATOM 1875 C CA . PRO A 1 232 ? -16.262 11.676 -4.161 1.00 53.62 232 PRO A CA 1
ATOM 1876 C C . PRO A 1 232 ? -16.560 10.823 -2.923 1.00 53.62 232 PRO A C 1
ATOM 1878 O O . PRO A 1 232 ? -17.420 9.944 -2.968 1.00 53.62 232 PRO A O 1
ATOM 1881 N N . THR A 1 233 ? -15.875 11.094 -1.812 1.00 61.91 233 THR A N 1
ATOM 1882 C CA . THR A 1 233 ? -16.234 10.532 -0.505 1.00 61.91 233 THR A CA 1
ATOM 1883 C C . THR A 1 233 ? -17.530 11.177 -0.029 1.00 61.91 233 THR A C 1
ATOM 1885 O O . THR A 1 233 ? -17.650 12.404 -0.041 1.00 61.91 233 THR A O 1
ATOM 1888 N N . PHE A 1 234 ? -18.493 10.377 0.415 1.00 70.44 234 PHE A N 1
ATOM 1889 C CA . PHE A 1 234 ? -19.776 10.867 0.920 1.00 70.44 234 PHE A CA 1
ATOM 1890 C C . PHE A 1 234 ? -19.942 10.494 2.391 1.00 70.44 234 PHE A C 1
ATOM 1892 O O . PHE A 1 234 ? -19.743 9.349 2.779 1.00 70.44 234 PHE A O 1
ATOM 1899 N N . ALA A 1 235 ? -20.361 11.452 3.221 1.00 77.56 235 ALA A N 1
ATOM 1900 C CA . ALA A 1 235 ? -20.626 11.182 4.634 1.00 77.56 235 ALA A CA 1
ATOM 1901 C C . ALA A 1 235 ? -21.730 10.125 4.802 1.00 77.56 235 ALA A C 1
ATOM 1903 O O . ALA A 1 235 ? -21.609 9.205 5.608 1.00 77.56 235 ALA A O 1
ATOM 1904 N N . ARG A 1 236 ? -22.804 10.229 4.010 1.00 78.69 236 ARG A N 1
ATOM 1905 C CA . ARG A 1 236 ? -23.883 9.244 4.008 1.00 78.69 236 ARG A CA 1
ATOM 1906 C C . ARG A 1 236 ? -24.565 9.177 2.651 1.00 78.69 236 ARG A C 1
ATOM 1908 O O . ARG A 1 236 ? -24.837 10.210 2.044 1.00 78.69 236 ARG A O 1
ATOM 1915 N N . LYS A 1 237 ? -24.884 7.966 2.208 1.00 75.88 237 LYS A N 1
ATOM 1916 C CA . LYS A 1 237 ? -25.711 7.698 1.030 1.00 75.88 237 LYS A CA 1
ATOM 1917 C C . LYS A 1 237 ? -26.603 6.495 1.316 1.00 75.88 237 LYS A C 1
ATOM 1919 O O . LYS A 1 237 ? -26.128 5.492 1.838 1.00 75.88 237 LYS A O 1
ATOM 1924 N N . ASP A 1 238 ? -27.900 6.619 1.040 1.00 80.81 238 ASP A N 1
ATOM 1925 C CA . ASP A 1 238 ? -28.895 5.554 1.251 1.00 80.81 238 ASP A CA 1
ATOM 1926 C C . ASP A 1 238 ? -28.863 4.960 2.673 1.00 80.81 238 ASP A C 1
ATOM 1928 O O . ASP A 1 238 ? -28.920 3.749 2.883 1.00 80.81 238 ASP A O 1
ATOM 1932 N N . GLY A 1 239 ? -28.695 5.829 3.676 1.00 78.25 239 GLY A N 1
ATOM 1933 C CA . GLY A 1 239 ? -28.614 5.428 5.081 1.00 78.25 239 GLY A CA 1
ATOM 1934 C C . GLY A 1 239 ? -27.274 4.816 5.509 1.00 78.25 239 GLY A C 1
ATOM 1935 O O . GLY A 1 239 ? -27.101 4.598 6.707 1.00 78.25 239 GLY A O 1
ATOM 1936 N N . LYS A 1 240 ? -26.308 4.627 4.602 1.00 77.62 240 LYS A N 1
ATOM 1937 C CA . LYS A 1 240 ? -24.994 4.017 4.867 1.00 77.62 240 LYS A CA 1
ATOM 1938 C C . LYS A 1 240 ? -23.867 5.045 4.836 1.00 77.62 240 LYS A C 1
ATOM 1940 O O . LYS A 1 240 ? -23.903 5.976 4.032 1.00 77.62 240 LYS A O 1
ATOM 1945 N N . GLN A 1 241 ? -22.876 4.864 5.701 1.00 82.88 241 GLN A N 1
ATOM 1946 C CA . GLN A 1 241 ? -21.637 5.643 5.677 1.00 82.88 241 GLN A CA 1
ATOM 1947 C C . GLN A 1 241 ? -20.664 5.069 4.636 1.00 82.88 241 GLN A C 1
ATOM 1949 O O . GLN A 1 241 ? -20.722 3.880 4.310 1.00 82.88 241 GLN A O 1
ATOM 1954 N N . ASP A 1 242 ? -19.768 5.909 4.123 1.00 81.56 242 ASP A N 1
ATOM 1955 C CA . ASP A 1 242 ? -18.635 5.468 3.308 1.00 81.56 242 ASP A CA 1
ATOM 1956 C C . ASP A 1 242 ? -17.525 4.923 4.218 1.00 81.56 242 ASP A C 1
ATOM 1958 O O . ASP A 1 242 ? -16.764 5.693 4.812 1.00 81.56 242 ASP A O 1
ATOM 1962 N N . TRP A 1 243 ? -17.504 3.598 4.389 1.00 85.94 243 TRP A N 1
ATOM 1963 C CA . TRP A 1 243 ? -16.574 2.877 5.259 1.00 85.94 243 TRP A CA 1
ATOM 1964 C C . TRP A 1 243 ? -15.280 2.529 4.527 1.00 85.94 243 TRP A C 1
ATOM 1966 O O . TRP A 1 243 ? -15.302 1.891 3.474 1.00 85.94 243 TRP A O 1
ATOM 1976 N N . GLN A 1 244 ? -14.146 2.887 5.123 1.00 86.75 244 GLN A N 1
ATOM 1977 C CA . GLN A 1 244 ? -12.818 2.675 4.549 1.00 86.75 244 GLN A CA 1
ATOM 1978 C C . GLN A 1 244 ? -12.013 1.755 5.465 1.00 86.75 244 GLN A C 1
ATOM 1980 O O . GLN A 1 244 ? -11.917 1.996 6.670 1.00 86.75 244 GLN A O 1
ATOM 1985 N N . PHE A 1 245 ? -11.442 0.707 4.877 1.00 89.69 245 PHE A N 1
ATOM 1986 C CA . PHE A 1 245 ? -10.796 -0.395 5.583 1.00 89.69 245 PHE A CA 1
ATOM 1987 C C . PHE A 1 245 ? -9.315 -0.470 5.214 1.00 89.69 245 PHE A C 1
ATOM 1989 O O . PHE A 1 245 ? -8.976 -0.383 4.033 1.00 89.69 245 PHE A O 1
ATOM 1996 N N . SER A 1 246 ? -8.450 -0.719 6.197 1.00 89.75 246 SER A N 1
ATOM 1997 C CA . SER A 1 246 ? -7.038 -1.041 5.962 1.00 89.75 246 SER A CA 1
ATOM 1998 C C . SER A 1 246 ? -6.629 -2.264 6.772 1.00 89.75 246 SER A C 1
ATOM 2000 O O . SER A 1 246 ? -6.772 -2.295 7.994 1.00 89.75 246 SER A O 1
ATOM 2002 N N . VAL A 1 247 ? -6.086 -3.271 6.096 1.00 89.88 247 VAL A N 1
ATOM 2003 C CA . VAL A 1 247 ? -5.642 -4.526 6.718 1.00 89.88 247 VAL A CA 1
ATOM 2004 C C . VAL A 1 247 ? -4.296 -4.316 7.418 1.00 89.88 247 VAL A C 1
ATOM 2006 O O . VAL A 1 247 ? -3.338 -3.870 6.780 1.00 89.88 247 VAL A O 1
ATOM 2009 N N . MET A 1 248 ? -4.193 -4.623 8.713 1.00 86.81 248 MET A N 1
ATOM 2010 C CA . MET A 1 248 ? -3.025 -4.270 9.531 1.00 86.81 248 MET A CA 1
ATOM 2011 C C . MET A 1 248 ? -2.165 -5.467 9.967 1.00 86.81 248 MET A C 1
ATOM 2013 O O . MET A 1 248 ? -2.645 -6.569 10.205 1.00 86.81 248 MET A O 1
ATOM 2017 N N . ASN A 1 249 ? -0.867 -5.175 10.058 1.00 73.62 249 ASN A N 1
ATOM 2018 C CA . ASN A 1 249 ? 0.312 -5.984 10.390 1.00 73.62 249 ASN A CA 1
ATOM 2019 C C . ASN A 1 249 ? 0.090 -7.370 11.050 1.00 73.62 249 ASN A C 1
ATOM 2021 O O . ASN A 1 249 ? -0.220 -7.418 12.230 1.00 73.62 249 ASN A O 1
ATOM 2025 N N . THR A 1 250 ? 0.350 -8.520 10.415 1.00 81.56 250 THR A N 1
ATOM 2026 C CA . THR A 1 250 ? 0.755 -8.757 9.006 1.00 81.56 250 THR A CA 1
ATOM 2027 C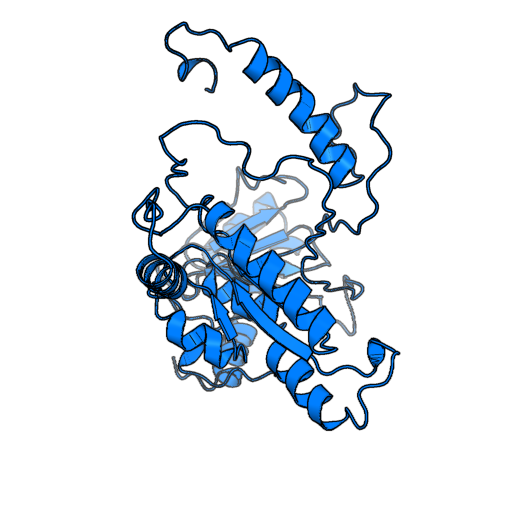 C . THR A 1 250 ? -0.440 -9.020 8.089 1.00 81.56 250 THR A C 1
ATOM 2029 O O . THR A 1 250 ? -0.287 -9.439 6.945 1.00 81.56 250 THR A O 1
ATOM 2032 N N . GLY A 1 251 ? -1.633 -8.718 8.591 1.00 80.56 251 GLY A N 1
ATOM 2033 C CA . GLY A 1 251 ? -2.904 -8.751 7.891 1.00 80.56 251 GLY A CA 1
ATOM 2034 C C . GLY A 1 251 ? -3.941 -9.685 8.500 1.00 80.56 251 GLY A C 1
ATOM 2035 O O . GLY A 1 251 ? -5.094 -9.636 8.079 1.00 80.56 251 GLY A O 1
ATOM 2036 N N . GLY A 1 252 ? -3.572 -10.487 9.501 1.00 83.69 252 GLY A N 1
ATOM 2037 C CA . GLY A 1 252 ? -4.486 -11.369 10.228 1.00 83.69 252 GLY A CA 1
ATOM 2038 C C . GLY A 1 252 ? -4.833 -10.908 11.645 1.00 83.69 252 GLY A C 1
ATOM 2039 O O . GLY A 1 252 ? -5.617 -11.575 12.312 1.00 83.69 252 GLY A O 1
ATOM 2040 N N . THR A 1 253 ? -4.272 -9.795 12.125 1.00 88.38 253 THR A N 1
ATOM 2041 C CA . THR A 1 253 ? -4.337 -9.405 13.547 1.00 88.38 253 THR A CA 1
ATOM 2042 C C . THR A 1 253 ? -5.268 -8.226 13.806 1.00 88.38 253 THR A C 1
ATOM 2044 O O . THR A 1 253 ? -6.097 -8.283 14.712 1.00 88.38 253 THR A O 1
ATOM 2047 N N . TRP A 1 254 ? -5.160 -7.170 13.000 1.00 92.12 254 TRP A N 1
ATOM 2048 C CA . TRP A 1 254 ? -5.873 -5.912 13.164 1.00 92.12 254 TRP A CA 1
ATOM 2049 C C . TRP A 1 254 ? -6.480 -5.445 11.842 1.00 92.12 254 TRP A C 1
ATOM 2051 O O . TRP A 1 254 ? -5.966 -5.694 10.748 1.00 92.12 254 TRP A O 1
ATOM 2061 N N . LEU A 1 255 ? -7.564 -4.691 11.960 1.00 93.38 255 LEU A N 1
ATOM 2062 C CA . LEU A 1 255 ? -8.240 -4.010 10.869 1.00 93.38 255 LEU A CA 1
ATOM 2063 C C . LEU A 1 255 ? -8.453 -2.554 11.274 1.00 93.38 255 LEU A C 1
ATOM 2065 O O . LEU A 1 255 ? -9.130 -2.287 12.263 1.00 93.38 255 LEU A O 1
ATOM 2069 N N . ALA A 1 256 ? -7.901 -1.607 10.518 1.00 92.81 256 ALA A N 1
ATOM 2070 C CA . ALA A 1 256 ? -8.274 -0.209 10.679 1.00 92.81 256 ALA A CA 1
ATOM 2071 C C . ALA A 1 256 ? -9.576 0.063 9.930 1.00 92.81 256 ALA A C 1
ATOM 2073 O O . ALA A 1 256 ? -9.736 -0.339 8.775 1.00 92.81 256 ALA A O 1
ATOM 2074 N N . LEU A 1 257 ? -10.468 0.797 10.580 1.00 92.19 257 LEU A N 1
ATOM 2075 C CA . LEU A 1 257 ? -11.732 1.249 10.037 1.00 92.19 257 LEU A CA 1
ATOM 2076 C C . LEU A 1 257 ? -11.918 2.737 10.316 1.00 92.19 257 LEU A C 1
ATOM 2078 O O . LEU A 1 257 ? -11.617 3.241 11.400 1.00 92.19 257 LEU A O 1
ATOM 2082 N N . ARG A 1 258 ? -12.465 3.433 9.331 1.00 90.44 258 ARG A N 1
ATOM 2083 C CA . ARG A 1 258 ? -12.890 4.828 9.431 1.00 90.44 258 ARG A CA 1
ATOM 2084 C C . ARG A 1 258 ? -14.083 5.059 8.513 1.00 90.44 258 ARG A C 1
ATOM 2086 O O . ARG A 1 258 ? -14.433 4.199 7.702 1.00 90.44 258 ARG A O 1
ATOM 2093 N N . SER A 1 259 ? -14.688 6.233 8.626 1.00 87.06 259 SER A N 1
ATOM 2094 C CA . SER A 1 259 ? -15.773 6.652 7.744 1.00 87.06 259 SER A CA 1
ATOM 2095 C C . SER A 1 259 ? -15.580 8.094 7.298 1.00 87.06 259 SER A C 1
ATOM 2097 O O . SER A 1 259 ? -14.989 8.889 8.025 1.00 87.06 259 SER A O 1
ATOM 2099 N N . ALA A 1 260 ? -16.124 8.470 6.142 1.00 80.81 260 ALA A N 1
ATOM 2100 C CA . ALA A 1 260 ? -16.157 9.879 5.739 1.00 80.81 260 ALA A CA 1
ATOM 2101 C C . ALA A 1 260 ? -17.099 10.741 6.612 1.00 80.81 260 ALA A C 1
ATOM 2103 O O . ALA A 1 260 ? -17.059 11.966 6.535 1.00 80.81 260 ALA A O 1
ATOM 2104 N N . ALA A 1 261 ? -17.963 10.122 7.427 1.00 83.94 261 ALA A N 1
ATOM 2105 C CA . ALA A 1 261 ? -18.970 10.818 8.227 1.00 83.94 261 ALA A CA 1
ATOM 2106 C C . ALA A 1 261 ? -18.428 11.403 9.536 1.00 83.94 261 ALA A C 1
ATOM 2108 O O . ALA A 1 261 ? -18.997 12.358 10.066 1.00 83.94 261 ALA A O 1
ATOM 2109 N N . LYS A 1 262 ? -17.370 10.800 10.087 1.00 90.50 262 LYS A N 1
ATOM 2110 C CA . LYS A 1 262 ? -16.837 11.125 11.411 1.00 90.50 262 LYS A CA 1
ATOM 2111 C C . LYS A 1 262 ? -15.310 11.177 11.381 1.00 90.50 262 LYS A C 1
ATOM 2113 O O . LYS A 1 262 ? -14.698 10.380 10.676 1.00 90.50 262 LYS A O 1
ATOM 2118 N N . PRO A 1 263 ? -14.674 12.035 12.196 1.00 90.25 263 PRO A N 1
ATOM 2119 C CA . PRO A 1 263 ? -13.218 12.099 12.327 1.00 90.25 263 PRO A CA 1
ATOM 2120 C C . PRO A 1 263 ? -12.660 10.975 13.221 1.00 90.25 263 PRO A C 1
ATOM 2122 O O . PRO A 1 263 ? -11.656 11.157 13.900 1.00 90.25 263 PRO A O 1
ATOM 2125 N N . TYR A 1 264 ? -13.334 9.829 13.277 1.00 94.75 264 TYR A N 1
ATOM 2126 C CA . TYR A 1 264 ? -12.967 8.721 14.146 1.00 94.75 264 TYR A CA 1
ATOM 2127 C C . TYR A 1 264 ? -12.188 7.667 13.371 1.00 94.75 264 TYR A C 1
ATOM 2129 O O . TYR A 1 264 ? -12.490 7.373 12.208 1.00 94.75 264 TYR A O 1
ATOM 2137 N N . ARG A 1 265 ? -11.214 7.064 14.046 1.00 93.94 265 ARG A N 1
ATOM 2138 C CA . ARG A 1 265 ? -10.495 5.887 13.574 1.00 93.94 265 ARG A CA 1
ATOM 2139 C C . ARG A 1 265 ? -10.601 4.795 14.630 1.00 93.94 265 ARG A C 1
ATOM 2141 O O . ARG A 1 265 ? -10.410 5.039 15.818 1.00 93.94 265 ARG A O 1
ATOM 2148 N N . LEU A 1 266 ? -10.921 3.590 14.175 1.00 96.00 266 LEU A N 1
ATOM 2149 C CA . LEU A 1 266 ? -11.042 2.404 15.011 1.00 96.00 266 LEU A CA 1
ATOM 2150 C C . LEU A 1 266 ? -10.084 1.332 14.504 1.00 96.00 266 LEU A C 1
ATOM 2152 O O . LEU A 1 266 ? -10.127 0.972 13.330 1.00 96.00 266 LEU A O 1
ATOM 2156 N N . ILE A 1 267 ? -9.233 0.809 15.377 1.00 95.25 267 ILE A N 1
ATOM 2157 C CA . ILE A 1 267 ? -8.449 -0.396 15.124 1.00 95.25 267 ILE A CA 1
ATOM 2158 C C . ILE A 1 267 ? -9.151 -1.549 15.822 1.00 95.25 267 ILE A C 1
ATOM 2160 O O . ILE A 1 267 ? -9.377 -1.529 17.033 1.00 95.25 267 ILE A O 1
ATOM 2164 N N . ILE A 1 268 ? -9.523 -2.535 15.022 1.00 95.00 268 ILE A N 1
ATOM 2165 C CA . ILE A 1 268 ? -10.363 -3.654 15.411 1.00 95.00 268 ILE A CA 1
ATOM 2166 C C . ILE A 1 268 ? -9.486 -4.902 15.461 1.00 95.00 268 ILE A C 1
ATOM 2168 O O . ILE A 1 268 ? -8.865 -5.233 14.446 1.00 95.00 268 ILE A O 1
ATOM 2172 N N . PRO A 1 269 ? -9.423 -5.610 16.595 1.00 93.50 269 PRO A N 1
ATOM 2173 C CA . PRO A 1 269 ? -8.716 -6.871 16.682 1.00 93.50 269 PRO A CA 1
ATOM 2174 C C . PRO A 1 269 ? -9.508 -7.957 15.941 1.00 93.50 269 PRO A C 1
ATOM 2176 O O . PRO A 1 269 ? -10.688 -8.194 16.201 1.00 93.50 269 PRO A O 1
ATOM 2179 N N . VAL A 1 270 ? -8.851 -8.610 14.985 1.00 90.00 270 VAL A N 1
ATOM 2180 C CA . VAL A 1 270 ? -9.383 -9.768 14.249 1.00 90.00 270 VAL A CA 1
ATOM 2181 C C . VAL A 1 270 ? -9.270 -11.035 15.105 1.00 90.00 270 VAL A C 1
ATOM 2183 O O . VAL A 1 270 ? -10.124 -11.917 15.018 1.00 90.00 270 VAL A O 1
ATOM 2186 N N . ILE A 1 271 ? -8.263 -11.093 15.983 1.00 87.44 271 ILE A N 1
ATOM 2187 C CA . ILE A 1 271 ? -8.058 -12.156 16.975 1.00 87.44 271 ILE A CA 1
ATOM 2188 C C . ILE A 1 271 ? -8.377 -11.654 18.393 1.00 87.44 271 ILE A C 1
ATOM 2190 O O . ILE A 1 271 ? -8.124 -10.493 18.699 1.00 87.44 271 ILE A O 1
ATOM 2194 N N . PRO A 1 272 ? -8.897 -12.500 19.298 1.00 83.19 272 PRO A N 1
ATOM 2195 C CA . PRO A 1 272 ? -9.395 -12.052 20.604 1.00 83.19 272 PRO A CA 1
ATOM 2196 C C . PRO A 1 272 ? -8.303 -11.615 21.593 1.00 83.19 272 PRO A C 1
ATOM 2198 O O . PRO A 1 272 ? -8.619 -11.008 22.610 1.00 83.19 272 PRO A O 1
ATOM 2201 N N . SER A 1 273 ? -7.034 -11.929 21.326 1.00 87.25 273 SER A N 1
ATOM 2202 C CA . SER A 1 273 ? -5.896 -11.646 22.209 1.00 87.25 273 SER A CA 1
ATOM 2203 C C . SER A 1 273 ? -5.281 -10.257 22.009 1.00 87.25 273 SER A C 1
ATOM 2205 O O . SER A 1 273 ? -4.155 -10.030 22.443 1.00 87.25 273 SER A O 1
ATOM 2207 N N . LEU A 1 274 ? -5.970 -9.351 21.315 1.00 92.00 274 LEU A N 1
ATOM 2208 C CA . LEU A 1 274 ? -5.502 -7.997 21.026 1.00 92.00 274 LEU A CA 1
ATOM 2209 C C . LEU A 1 274 ? -6.551 -6.961 21.434 1.00 92.00 274 LEU A C 1
ATOM 2211 O O . LEU A 1 274 ? -7.751 -7.241 21.470 1.00 92.00 274 LEU A O 1
ATOM 2215 N N . GLU A 1 275 ? -6.076 -5.757 21.721 1.00 93.38 275 GLU A N 1
ATOM 2216 C CA . GLU A 1 275 ? -6.906 -4.631 22.139 1.00 93.38 275 GLU A CA 1
ATOM 2217 C C . GLU A 1 275 ? -7.607 -3.968 20.950 1.00 93.38 275 GLU A C 1
ATOM 2219 O O . GLU A 1 275 ? -7.101 -3.942 19.820 1.00 93.38 275 GLU A O 1
ATOM 2224 N N . TRP A 1 276 ? -8.769 -3.390 21.240 1.00 96.38 276 TRP A N 1
ATOM 2225 C CA . TRP A 1 276 ? -9.389 -2.368 20.407 1.00 96.38 276 TRP A CA 1
ATOM 2226 C C . TRP A 1 276 ? -8.665 -1.046 20.632 1.00 96.38 276 TRP A C 1
ATOM 2228 O O . TRP A 1 276 ? -8.225 -0.775 21.746 1.00 96.38 276 TRP A O 1
ATOM 2238 N N . ARG A 1 277 ? -8.564 -0.210 19.596 1.00 96.38 277 ARG A N 1
ATOM 2239 C CA . ARG A 1 277 ? -7.995 1.140 19.713 1.00 96.38 277 ARG A CA 1
ATOM 2240 C C . ARG A 1 277 ? -8.897 2.164 19.044 1.00 96.38 277 ARG A C 1
ATOM 2242 O O . ARG A 1 277 ? -9.246 1.980 17.882 1.00 96.38 277 ARG A O 1
ATOM 2249 N N . PHE A 1 278 ? -9.250 3.240 19.736 1.00 97.56 278 PHE A N 1
ATOM 2250 C CA . PHE A 1 278 ? -10.053 4.338 19.191 1.00 97.56 278 PHE A CA 1
ATOM 2251 C C . PHE A 1 278 ? -9.309 5.662 19.307 1.00 97.56 278 PHE A C 1
ATOM 2253 O O . PHE A 1 278 ? -8.680 5.946 20.324 1.00 97.56 278 PHE A O 1
ATOM 2260 N N . SER A 1 279 ? -9.420 6.482 18.268 1.00 95.81 279 SER A N 1
ATOM 2261 C CA . SER A 1 279 ? -8.884 7.838 18.237 1.00 95.81 279 SER A CA 1
ATOM 2262 C C . SER A 1 279 ? -9.828 8.775 17.481 1.00 95.81 279 SER A C 1
ATOM 2264 O O . SER A 1 279 ? -10.518 8.388 16.530 1.00 95.81 279 SER A O 1
ATOM 2266 N N . ASN A 1 280 ? -9.853 10.039 17.901 1.00 95.38 280 ASN A N 1
ATOM 2267 C CA . ASN A 1 280 ? -10.503 11.123 17.175 1.00 95.38 280 ASN A CA 1
ATOM 2268 C C . ASN A 1 280 ? -9.427 11.995 16.525 1.00 95.38 280 ASN A C 1
ATOM 2270 O O . ASN A 1 280 ? -8.865 12.877 17.169 1.00 95.38 280 ASN A O 1
ATOM 2274 N N . VAL A 1 281 ? -9.174 11.790 15.231 1.00 90.31 281 VAL A N 1
ATOM 2275 C CA . VAL A 1 281 ? -8.077 12.456 14.505 1.00 90.31 281 VAL A CA 1
ATOM 2276 C C . VAL A 1 281 ? -8.278 13.965 14.338 1.00 90.31 281 VAL A C 1
ATOM 2278 O O . VAL A 1 281 ? -7.379 14.665 13.884 1.00 90.31 281 VAL A O 1
ATOM 2281 N N . LYS A 1 282 ? -9.455 14.498 14.693 1.00 90.31 282 LYS A N 1
ATOM 2282 C CA . LYS A 1 282 ? -9.675 15.948 14.746 1.00 90.31 282 LYS A CA 1
ATOM 2283 C C . LYS A 1 282 ? -9.063 16.572 16.002 1.00 90.31 282 LYS A C 1
ATOM 2285 O O . LYS A 1 282 ? -8.575 17.695 15.928 1.00 90.31 282 LYS A O 1
ATOM 2290 N N . THR A 1 283 ? -9.146 15.887 17.141 1.00 93.06 283 THR A N 1
ATOM 2291 C CA . THR A 1 283 ? -8.638 16.376 18.436 1.00 93.06 283 THR A CA 1
ATOM 2292 C C . THR A 1 283 ? -7.261 15.817 18.767 1.00 93.06 283 THR A C 1
ATOM 2294 O O . THR A 1 283 ? -6.491 16.486 19.443 1.00 93.06 283 THR A O 1
ATOM 2297 N N . ASP A 1 284 ? -6.934 14.638 18.240 1.00 88.75 284 ASP A N 1
ATOM 2298 C CA . ASP A 1 284 ? -5.631 13.986 18.344 1.00 88.75 284 ASP A CA 1
ATOM 2299 C C . ASP A 1 284 ? -5.145 13.535 16.947 1.00 88.75 284 ASP A C 1
ATOM 2301 O O . ASP A 1 284 ? -5.239 12.356 16.593 1.00 88.75 284 ASP A O 1
ATOM 2305 N N . PRO A 1 285 ? -4.664 14.467 16.096 1.00 85.12 285 PRO A N 1
ATOM 2306 C CA . PRO A 1 285 ? -4.285 14.173 14.707 1.00 85.12 285 PRO A CA 1
ATOM 2307 C C . PRO A 1 285 ? -3.117 13.197 14.553 1.00 85.12 285 PRO A C 1
ATOM 2309 O O . PRO A 1 285 ? -2.953 12.596 13.491 1.00 85.12 285 PRO A O 1
ATOM 2312 N N . HIS A 1 286 ? -2.290 13.068 15.590 1.00 84.56 286 HIS A N 1
ATOM 2313 C CA . HIS A 1 286 ? -1.134 12.173 15.617 1.00 84.56 286 HIS A CA 1
ATOM 2314 C C . HIS A 1 286 ? -1.404 10.881 16.395 1.00 84.56 286 HIS A C 1
ATOM 2316 O O . HIS A 1 286 ? -0.530 10.018 16.451 1.00 84.56 286 HIS A O 1
ATOM 2322 N N . GLU A 1 287 ? -2.616 10.730 16.934 1.00 89.38 287 GLU A N 1
ATOM 2323 C CA . GLU A 1 287 ? -3.076 9.555 17.671 1.00 89.38 287 GLU A CA 1
ATOM 2324 C C . GLU A 1 287 ? -2.145 9.180 18.836 1.00 89.38 287 GLU A C 1
ATOM 2326 O O . GLU A 1 287 ? -1.812 8.001 19.008 1.00 89.38 287 GLU A O 1
ATOM 2331 N N . LEU A 1 288 ? -1.690 10.190 19.586 1.00 91.69 288 LEU A N 1
ATOM 2332 C CA . LEU A 1 288 ? -0.772 10.046 20.719 1.00 91.69 288 LEU A CA 1
ATOM 2333 C C . LEU A 1 288 ? -1.471 9.528 21.977 1.00 91.69 288 LEU A C 1
ATOM 2335 O O . LEU A 1 288 ? -0.854 8.787 22.736 1.00 91.69 288 LEU A O 1
ATOM 2339 N N . GLU A 1 289 ? -2.752 9.853 22.154 1.00 94.06 289 GLU A N 1
ATOM 2340 C CA . GLU A 1 289 ? -3.546 9.500 23.336 1.00 94.06 289 GLU A CA 1
ATOM 2341 C C . GLU A 1 289 ? -4.794 8.689 22.928 1.00 94.06 289 GLU A C 1
ATOM 2343 O O . GLU A 1 289 ? -5.936 9.115 23.139 1.00 94.06 289 GLU A O 1
ATOM 2348 N N . PRO A 1 290 ? -4.621 7.522 22.277 1.00 95.31 290 PRO A N 1
ATOM 2349 C CA . PRO A 1 290 ? -5.747 6.694 21.879 1.00 95.31 290 PRO A CA 1
ATOM 2350 C C . PRO A 1 290 ? -6.355 5.954 23.082 1.00 95.31 290 PRO A C 1
ATOM 2352 O O . PRO A 1 290 ? -5.647 5.528 23.991 1.00 95.31 290 PRO A O 1
ATOM 2355 N N . LEU A 1 291 ? -7.661 5.685 23.034 1.00 96.38 291 LEU A N 1
ATOM 2356 C CA . LEU A 1 291 ? -8.289 4.750 23.972 1.00 96.38 291 LEU A CA 1
ATOM 2357 C C . LEU A 1 291 ? -7.969 3.316 23.555 1.00 96.38 291 LEU A C 1
ATOM 2359 O O . LEU A 1 291 ? -8.110 2.983 22.374 1.00 96.38 291 LEU A O 1
ATOM 2363 N N . GLN A 1 292 ? -7.572 2.470 24.508 1.00 96.31 292 GLN A N 1
ATOM 2364 C CA . GLN A 1 292 ? -7.237 1.063 24.282 1.00 96.31 292 GLN A CA 1
ATOM 2365 C C . GLN A 1 292 ? -7.836 0.170 25.366 1.00 96.31 292 GLN A C 1
ATOM 2367 O O . GLN A 1 292 ? -7.691 0.463 26.547 1.00 96.31 292 GLN A O 1
ATOM 2372 N N . GLU A 1 293 ? -8.501 -0.916 24.964 1.00 96.06 293 GLU A N 1
ATOM 2373 C CA . GLU A 1 293 ? -9.072 -1.891 25.904 1.00 96.06 293 GLU A CA 1
ATOM 2374 C C . GLU A 1 293 ? -9.326 -3.252 25.234 1.00 96.06 293 GLU A C 1
ATOM 2376 O O . GLU A 1 293 ? -9.596 -3.351 24.027 1.00 96.06 293 GLU A O 1
ATOM 2381 N N . PHE A 1 294 ? -9.287 -4.319 26.031 1.00 94.75 294 PHE A N 1
ATOM 2382 C CA . PHE A 1 294 ? -9.704 -5.653 25.626 1.00 94.75 294 PHE A CA 1
ATOM 2383 C C . PHE A 1 294 ? -11.220 -5.819 25.709 1.00 94.75 294 PHE A C 1
ATOM 2385 O O . PHE A 1 294 ? -11.870 -5.565 26.722 1.00 94.75 294 PHE A O 1
ATOM 2392 N N . GLY A 1 295 ? -11.782 -6.391 24.646 1.00 92.50 295 GLY A N 1
ATOM 2393 C CA . GLY A 1 295 ? -13.203 -6.702 24.583 1.00 92.50 295 GLY A CA 1
ATOM 2394 C C . GLY A 1 295 ? -14.070 -5.472 24.313 1.00 92.50 295 GLY A C 1
ATOM 2395 O O . GLY A 1 295 ? -13.955 -4.421 24.935 1.00 92.50 295 GLY A O 1
ATOM 2396 N N . LEU A 1 296 ? -15.010 -5.635 23.381 1.00 93.19 296 LEU A N 1
ATOM 2397 C CA . LEU A 1 296 ? -15.820 -4.524 22.887 1.00 93.19 296 LEU A CA 1
ATOM 2398 C C . LEU A 1 296 ? -16.654 -3.852 23.988 1.00 93.19 296 LEU A C 1
ATOM 2400 O O . LEU A 1 296 ? -16.838 -2.646 23.952 1.00 93.19 296 LEU A O 1
ATOM 2404 N N . LYS A 1 297 ? -17.155 -4.609 24.972 1.00 93.94 297 LYS A N 1
ATOM 2405 C CA . LYS A 1 297 ? -18.000 -4.045 26.032 1.00 93.94 297 LYS A CA 1
ATOM 2406 C C . LYS A 1 297 ? -17.234 -3.030 26.889 1.00 93.94 297 LYS A C 1
ATOM 2408 O O . LYS A 1 297 ? -17.640 -1.877 26.947 1.00 93.94 297 LYS A O 1
ATOM 2413 N N . ASN A 1 298 ? -16.120 -3.454 27.485 1.00 94.06 298 ASN A N 1
ATOM 2414 C CA . ASN A 1 298 ? -15.288 -2.591 28.327 1.00 94.06 298 ASN A CA 1
ATOM 2415 C C . ASN A 1 298 ? -14.765 -1.389 27.528 1.00 94.06 298 ASN A C 1
ATOM 2417 O O . ASN A 1 298 ? -14.735 -0.267 28.020 1.00 94.06 298 ASN A O 1
ATOM 2421 N N . PHE A 1 299 ? -14.427 -1.618 26.258 1.00 95.56 299 PHE A N 1
ATOM 2422 C CA . PHE A 1 299 ? -14.005 -0.562 25.352 1.00 95.56 299 PHE A CA 1
ATOM 2423 C C . PHE A 1 299 ? -15.086 0.509 25.130 1.00 95.56 299 PHE A C 1
ATOM 2425 O O . PHE A 1 299 ? -14.786 1.699 25.157 1.00 95.56 299 PHE A O 1
ATOM 2432 N N . LEU A 1 300 ? -16.355 0.124 24.956 1.00 96.69 300 LEU A N 1
ATOM 2433 C CA . LEU A 1 300 ? -17.460 1.085 24.830 1.00 96.69 300 LEU A CA 1
ATOM 2434 C C . LEU A 1 300 ? -17.712 1.854 26.134 1.00 96.69 300 LEU A C 1
ATOM 2436 O O . LEU A 1 300 ? -17.998 3.050 26.073 1.00 96.69 300 LEU A O 1
ATOM 2440 N N . ASP A 1 301 ? -17.556 1.195 27.288 1.00 96.00 301 ASP A N 1
ATOM 2441 C CA . ASP A 1 301 ? -17.659 1.834 28.608 1.00 96.00 301 ASP A CA 1
ATOM 2442 C C . ASP A 1 301 ? -16.558 2.899 28.813 1.00 96.00 301 ASP A C 1
ATOM 2444 O O . ASP A 1 301 ? -16.777 3.874 29.529 1.00 96.00 301 ASP A O 1
ATOM 2448 N N . MET A 1 302 ? -15.408 2.762 28.135 1.00 96.06 302 MET A N 1
ATOM 2449 C CA . MET A 1 302 ? -14.325 3.756 28.107 1.00 96.06 302 MET A CA 1
ATOM 2450 C C . MET A 1 302 ? -14.582 4.896 27.104 1.00 96.06 302 MET A C 1
ATOM 2452 O O . MET A 1 302 ? -14.273 6.051 27.385 1.00 96.06 302 MET A O 1
ATOM 2456 N N . VAL A 1 303 ? -15.174 4.603 25.940 1.00 96.75 303 VAL A N 1
ATOM 2457 C CA . VAL A 1 303 ? -15.482 5.619 24.910 1.00 96.75 303 VAL A CA 1
ATOM 2458 C C . VAL A 1 303 ? -16.607 6.560 25.356 1.00 96.75 303 VAL A C 1
ATOM 2460 O O . VAL A 1 303 ? -16.566 7.750 25.043 1.00 96.75 303 VAL A O 1
ATOM 2463 N N . LEU A 1 304 ? -17.608 6.048 26.079 1.00 96.94 304 LEU A N 1
ATOM 2464 C CA . LEU A 1 304 ? -18.791 6.807 26.492 1.00 96.94 304 LEU A CA 1
ATOM 2465 C C . LEU A 1 304 ? -18.481 8.094 27.283 1.00 96.94 304 LEU A C 1
ATOM 2467 O O . LEU A 1 304 ? -18.975 9.145 26.868 1.00 96.94 304 LEU A O 1
ATOM 2471 N N . PRO A 1 305 ? -17.713 8.065 28.393 1.00 96.75 305 PRO A N 1
ATOM 2472 C CA . PRO A 1 305 ? -17.449 9.270 29.179 1.00 96.75 305 PRO A CA 1
ATOM 2473 C C . PRO A 1 305 ? -16.603 10.307 28.427 1.00 96.75 305 PRO A C 1
ATOM 2475 O O . PRO A 1 305 ? -16.823 11.500 28.610 1.00 96.75 305 PRO A O 1
ATOM 2478 N N . GLU A 1 306 ? -15.682 9.866 27.565 1.00 95.12 306 GLU A N 1
ATOM 2479 C CA . GLU A 1 306 ? -14.730 10.748 26.873 1.00 95.12 306 GLU A CA 1
ATOM 2480 C C . GLU A 1 306 ? -15.303 11.367 25.586 1.00 95.12 306 GLU A C 1
ATOM 2482 O O . GLU A 1 306 ? -15.043 12.527 25.267 1.00 95.12 306 GLU A O 1
ATOM 2487 N N . TYR A 1 307 ? -16.101 10.604 24.829 1.00 95.88 307 TYR A N 1
ATOM 2488 C CA . TYR A 1 307 ? -16.541 10.989 23.481 1.00 95.88 307 TYR A CA 1
ATOM 2489 C C . TYR A 1 307 ? -18.065 10.978 23.280 1.00 95.88 307 TYR A C 1
ATOM 2491 O O . TYR A 1 307 ? -18.546 11.398 22.224 1.00 95.88 307 TYR A O 1
ATOM 2499 N N . GLY A 1 308 ? -18.835 10.553 24.286 1.00 96.75 308 GLY A N 1
ATOM 2500 C CA . GLY A 1 308 ? -20.297 10.600 24.295 1.00 96.75 308 GLY A CA 1
ATOM 2501 C C . GLY A 1 308 ? -20.994 9.484 23.506 1.00 96.75 308 GLY A C 1
ATOM 2502 O O . GLY A 1 308 ? -20.377 8.649 22.842 1.00 96.75 308 GLY A O 1
ATOM 2503 N N . GLU A 1 309 ? -22.329 9.478 23.572 1.00 97.06 309 GLU A N 1
ATOM 2504 C CA . GLU A 1 309 ? -23.175 8.416 23.000 1.00 97.06 309 GLU A CA 1
ATOM 2505 C C . GLU A 1 309 ? -23.046 8.274 21.477 1.00 97.06 309 GLU A C 1
ATOM 2507 O O . GLU A 1 309 ? -23.099 7.163 20.953 1.00 97.06 309 GLU A O 1
ATOM 2512 N N . ASP A 1 310 ? -22.837 9.377 20.754 1.00 95.56 310 ASP A N 1
ATOM 2513 C CA . ASP A 1 310 ? -22.671 9.362 19.295 1.00 95.56 310 ASP A CA 1
ATOM 2514 C C . ASP A 1 310 ? -21.407 8.592 18.871 1.00 95.56 310 ASP A C 1
ATOM 2516 O O . ASP A 1 310 ? -21.447 7.809 17.918 1.00 95.56 310 ASP A O 1
ATOM 2520 N N . ALA A 1 311 ? -20.303 8.730 19.616 1.00 96.69 311 ALA A N 1
ATOM 2521 C CA . ALA A 1 311 ? -19.087 7.957 19.376 1.00 96.69 311 ALA A CA 1
ATOM 2522 C C . ALA A 1 311 ? -19.299 6.471 19.693 1.00 96.69 311 ALA A C 1
ATOM 2524 O O . ALA A 1 311 ? -18.921 5.612 18.898 1.00 96.69 311 ALA A O 1
ATOM 2525 N N . VAL A 1 312 ? -19.977 6.156 20.801 1.00 97.25 312 VAL A N 1
ATOM 2526 C CA . VAL A 1 312 ? -20.347 4.779 21.175 1.00 97.25 312 VAL A CA 1
ATOM 2527 C C . VAL A 1 312 ? -21.223 4.127 20.105 1.00 97.25 312 VAL A C 1
ATOM 2529 O O . VAL A 1 312 ? -21.003 2.970 19.732 1.00 97.25 312 VAL A O 1
ATOM 2532 N N . GLN A 1 313 ? -22.206 4.856 19.575 1.00 95.75 313 GLN A N 1
ATOM 2533 C CA . GLN A 1 313 ? -23.058 4.373 18.493 1.00 95.75 313 GLN A CA 1
ATOM 2534 C C . GLN A 1 313 ? -22.240 4.119 17.223 1.00 95.75 313 GLN A C 1
ATOM 2536 O O . GLN A 1 313 ? -22.390 3.065 16.599 1.00 95.75 313 GLN A O 1
ATOM 2541 N N . TRP A 1 314 ? -21.342 5.042 16.870 1.00 95.94 314 TRP A N 1
ATOM 2542 C CA . TRP A 1 314 ? -20.467 4.885 15.714 1.00 95.94 314 TRP A CA 1
ATOM 2543 C C . TRP A 1 314 ? -19.528 3.683 15.860 1.00 95.94 314 TRP A C 1
ATOM 2545 O O . TRP A 1 314 ? -19.421 2.899 14.921 1.00 95.94 314 TRP A O 1
ATOM 2555 N N . VAL A 1 315 ? -18.905 3.479 17.029 1.00 96.75 315 VAL A N 1
ATOM 2556 C CA . VAL A 1 315 ? -18.025 2.325 17.306 1.00 96.75 315 VAL A CA 1
ATOM 2557 C C . VAL A 1 315 ? -18.798 1.006 17.210 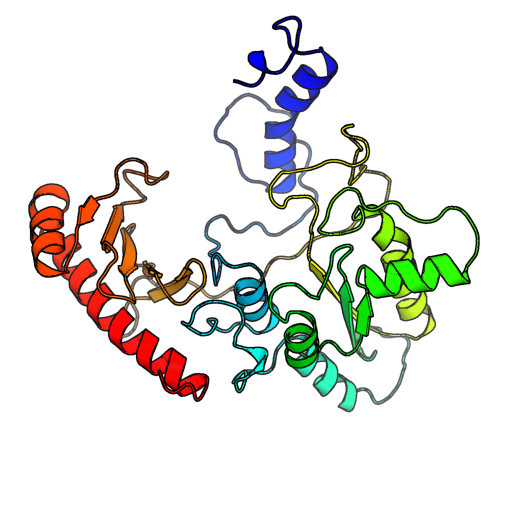1.00 96.75 315 VAL A C 1
ATOM 2559 O O . VAL A 1 315 ? -18.294 0.041 16.636 1.00 96.75 315 VAL A O 1
ATOM 2562 N N . ASN A 1 316 ? -20.036 0.956 17.707 1.00 95.44 316 ASN A N 1
ATOM 2563 C CA . ASN A 1 316 ? -20.893 -0.223 17.562 1.00 95.44 316 ASN A CA 1
ATOM 2564 C C . ASN A 1 316 ? -21.229 -0.528 16.094 1.00 95.44 316 ASN A C 1
ATOM 2566 O O . ASN A 1 316 ? -21.121 -1.680 15.663 1.00 95.44 316 ASN A O 1
ATOM 2570 N N . GLU A 1 317 ? -21.615 0.487 15.313 1.00 94.69 317 GLU A N 1
ATOM 2571 C CA . GLU A 1 317 ? -21.892 0.332 13.878 1.00 94.69 317 GLU A CA 1
ATOM 2572 C C . GLU A 1 317 ? -20.633 -0.125 13.127 1.00 94.69 317 GLU A C 1
ATOM 2574 O O . GLU A 1 317 ? -20.671 -1.097 12.370 1.00 94.69 317 GLU A O 1
ATOM 2579 N N . ALA A 1 318 ? -19.501 0.516 13.413 1.00 94.94 318 ALA A N 1
ATOM 2580 C CA . ALA A 1 318 ? -18.177 0.194 12.900 1.00 94.94 318 ALA A CA 1
ATOM 2581 C C . ALA A 1 318 ? -17.787 -1.270 13.170 1.00 94.94 318 ALA A C 1
ATOM 2583 O O . ALA A 1 318 ? -17.429 -2.002 12.244 1.00 94.94 318 ALA A O 1
ATOM 2584 N N . ALA A 1 319 ? -17.914 -1.736 14.415 1.00 94.94 319 ALA A N 1
ATOM 2585 C CA . ALA A 1 319 ? -17.625 -3.117 14.801 1.00 94.94 319 ALA A CA 1
ATOM 2586 C C . ALA A 1 319 ? -18.529 -4.125 14.070 1.00 94.94 319 ALA A C 1
ATOM 2588 O O . ALA A 1 319 ? -18.066 -5.174 13.606 1.00 94.94 319 ALA A O 1
ATOM 2589 N N . HIS A 1 320 ? -19.819 -3.805 13.926 1.00 94.44 320 HIS A N 1
ATOM 2590 C CA . HIS A 1 320 ? -20.767 -4.645 13.197 1.00 94.44 320 HIS A CA 1
ATOM 2591 C C . HIS A 1 320 ? -20.409 -4.752 11.708 1.00 94.44 320 HIS A C 1
ATOM 2593 O O . HIS A 1 320 ? -20.332 -5.856 11.157 1.00 94.44 320 HIS A O 1
ATOM 2599 N N . VAL A 1 321 ? -20.140 -3.612 11.068 1.00 93.75 321 VAL A N 1
ATOM 2600 C CA . VAL A 1 321 ? -19.753 -3.526 9.655 1.00 93.75 321 VAL A CA 1
ATOM 2601 C C . VAL A 1 321 ? -18.434 -4.252 9.404 1.00 93.75 321 VAL A C 1
ATOM 2603 O O . VAL A 1 321 ? -18.341 -5.017 8.446 1.00 93.75 321 VAL A O 1
ATOM 2606 N N . ALA A 1 322 ? -17.443 -4.096 10.282 1.00 94.00 322 ALA A N 1
ATOM 2607 C CA . ALA A 1 322 ? -16.167 -4.800 10.186 1.00 94.00 322 ALA A CA 1
ATOM 2608 C C . ALA A 1 322 ? -16.330 -6.320 10.236 1.00 94.00 322 ALA A C 1
ATOM 2610 O O . ALA A 1 322 ? -15.780 -7.028 9.393 1.00 94.00 322 ALA A O 1
ATOM 2611 N N . LYS A 1 323 ? -17.141 -6.836 11.167 1.00 94.06 323 LYS A N 1
ATOM 2612 C CA . LYS A 1 323 ? -17.410 -8.278 11.271 1.00 94.06 323 LYS A CA 1
ATOM 2613 C C . LYS A 1 323 ? -18.040 -8.841 9.997 1.00 94.06 323 LYS A C 1
ATOM 2615 O O . LYS A 1 323 ? -17.695 -9.946 9.578 1.00 94.06 323 LYS A O 1
ATOM 2620 N N . TRP A 1 324 ? -18.975 -8.110 9.392 1.00 94.62 324 TRP A N 1
ATOM 2621 C CA . TRP A 1 324 ? -19.538 -8.484 8.093 1.00 94.62 324 TRP A CA 1
ATOM 2622 C C . TRP A 1 324 ? -18.479 -8.416 6.985 1.00 94.62 324 TRP A C 1
ATOM 2624 O O . TRP A 1 324 ? -18.330 -9.368 6.219 1.00 94.62 324 TRP A O 1
ATOM 2634 N N . TRP A 1 325 ? -17.715 -7.326 6.933 1.00 94.25 325 TRP A N 1
ATOM 2635 C CA . TRP A 1 325 ? -16.733 -7.075 5.886 1.00 94.25 325 TRP A CA 1
ATOM 2636 C C . TRP A 1 325 ? -15.605 -8.110 5.873 1.00 94.25 325 TRP A C 1
ATOM 2638 O O . TRP A 1 325 ? -15.236 -8.565 4.798 1.00 94.25 325 TRP A O 1
ATOM 2648 N N . VAL A 1 326 ? -15.108 -8.553 7.034 1.00 94.94 326 VAL A N 1
ATOM 2649 C CA . VAL A 1 326 ? -14.088 -9.619 7.119 1.00 94.94 326 VAL A CA 1
ATOM 2650 C C . VAL A 1 326 ? -14.614 -10.929 6.524 1.00 94.94 326 VAL A C 1
ATOM 2652 O O . VAL A 1 326 ? -13.929 -11.567 5.730 1.00 94.94 326 VAL A O 1
ATOM 2655 N N . LYS A 1 327 ? -15.863 -11.305 6.829 1.00 94.94 327 LYS A N 1
ATOM 2656 C CA . LYS A 1 327 ? -16.486 -12.500 6.235 1.00 94.94 327 LYS A CA 1
ATOM 2657 C C . LYS A 1 327 ? -16.641 -12.371 4.722 1.00 94.94 327 LYS A C 1
ATOM 2659 O O . LYS A 1 327 ? -16.410 -13.333 3.997 1.00 94.94 327 LYS A O 1
ATOM 2664 N N . GLU A 1 328 ? -17.035 -11.193 4.247 1.00 93.69 328 GLU A N 1
ATOM 2665 C CA . GLU A 1 328 ? -17.155 -10.915 2.816 1.00 93.69 328 GLU A CA 1
ATOM 2666 C C . GLU A 1 328 ? -15.787 -10.906 2.119 1.00 93.69 328 GLU A C 1
ATOM 2668 O O . GLU A 1 328 ? -15.670 -11.420 1.009 1.00 93.69 328 GLU A O 1
ATOM 2673 N N . ASN A 1 329 ? -14.746 -10.382 2.771 1.00 94.12 329 ASN A N 1
ATOM 2674 C CA . ASN A 1 329 ? -13.367 -10.430 2.295 1.00 94.12 329 ASN A CA 1
ATOM 2675 C C . ASN A 1 329 ? -12.926 -11.885 2.086 1.00 94.12 329 ASN A C 1
ATOM 2677 O O . ASN A 1 329 ? -12.571 -12.251 0.967 1.00 94.12 329 ASN A O 1
ATOM 2681 N N . TRP A 1 330 ? -13.058 -12.734 3.109 1.00 95.69 330 TRP A N 1
ATOM 2682 C CA . TRP A 1 330 ? -12.743 -14.161 3.002 1.00 95.69 330 TRP A CA 1
ATOM 2683 C C . TRP A 1 330 ? -13.547 -14.853 1.901 1.00 95.69 330 TRP A C 1
ATOM 2685 O O . TRP A 1 330 ? -12.975 -15.558 1.073 1.00 95.69 330 TRP A O 1
ATOM 2695 N N . ARG A 1 331 ? -14.855 -14.577 1.810 1.00 95.06 331 ARG A N 1
ATOM 2696 C CA . ARG A 1 331 ? -15.719 -15.140 0.763 1.00 95.06 331 ARG A CA 1
ATOM 2697 C C . ARG A 1 331 ? -15.250 -14.768 -0.647 1.00 95.06 331 ARG A C 1
ATOM 2699 O O . ARG A 1 331 ? -15.262 -15.626 -1.522 1.00 95.06 331 ARG A O 1
ATOM 2706 N N . ARG A 1 332 ? -14.856 -13.512 -0.886 1.00 92.50 332 ARG A N 1
ATOM 2707 C CA . ARG A 1 332 ? -14.395 -13.036 -2.207 1.00 92.50 332 ARG A CA 1
ATOM 2708 C C . ARG A 1 332 ? -13.075 -13.661 -2.642 1.00 92.50 332 ARG A C 1
ATOM 2710 O O . ARG A 1 332 ? -12.881 -13.859 -3.832 1.00 92.50 332 ARG A O 1
ATOM 2717 N N . TYR A 1 333 ? -12.203 -13.965 -1.688 1.00 93.88 333 TYR A N 1
ATOM 2718 C CA . TYR A 1 333 ? -10.951 -14.681 -1.931 1.00 93.88 333 TYR A CA 1
ATOM 2719 C C . TYR A 1 333 ? -11.113 -16.207 -1.933 1.00 93.88 333 TYR A C 1
ATOM 2721 O O . TYR A 1 333 ? -10.120 -16.916 -2.087 1.00 93.88 333 TYR A O 1
ATOM 2729 N N . GLU A 1 334 ? -12.331 -16.726 -1.736 1.00 95.12 334 GLU A N 1
ATOM 2730 C CA . GLU A 1 334 ? -12.581 -18.164 -1.562 1.00 95.12 334 GLU A CA 1
ATOM 2731 C C . GLU A 1 334 ? -11.723 -18.761 -0.424 1.00 95.12 334 GLU A C 1
ATOM 2733 O O . GLU A 1 334 ? -11.287 -19.910 -0.464 1.00 95.12 334 GLU A O 1
ATOM 2738 N N . TYR A 1 335 ? -11.454 -17.950 0.603 1.00 93.81 335 TYR A N 1
ATOM 2739 C CA . TYR A 1 335 ? -10.688 -18.326 1.782 1.00 93.81 335 TYR A CA 1
ATOM 2740 C C . TYR A 1 335 ? -11.611 -18.921 2.847 1.00 93.81 335 TYR A C 1
ATOM 2742 O O . TYR A 1 335 ? -12.652 -18.345 3.181 1.00 93.81 335 TYR A O 1
ATOM 2750 N N . VAL A 1 336 ? -11.207 -20.064 3.400 1.00 91.06 336 VAL A N 1
ATOM 2751 C CA . VAL A 1 336 ? -11.874 -20.711 4.533 1.00 91.06 336 VAL A CA 1
ATOM 2752 C C . VAL A 1 336 ? -10.972 -20.530 5.762 1.00 91.06 336 VAL A C 1
ATOM 2754 O O . VAL A 1 336 ? -9.856 -21.050 5.734 1.00 91.06 336 VAL A O 1
ATOM 2757 N N . PRO A 1 337 ? -11.408 -19.756 6.777 1.00 85.25 337 PRO A N 1
ATOM 2758 C CA . PRO A 1 337 ? -10.604 -19.394 7.945 1.00 85.25 337 PRO A CA 1
ATOM 2759 C C . PRO A 1 337 ? -10.316 -20.541 8.909 1.00 85.25 337 PRO A C 1
ATOM 2761 O O . PRO A 1 337 ? -11.142 -21.483 8.990 1.00 85.25 337 PRO A O 1
#

Sequence (337 aa):
MIIETFKNGHLPAEVEERLTNLIPTAERLTAASSGFNGHTNVADPYGGFHATNAYTGSTFTLKSVVATVCGIAPLVVDFNREYLHHIYQPCMPHILEALNSQTRSKTENYTSWPWRSTWMQSVTEKYDNQGLLTPALGFKHKVTDINITEDRAKQGGRQPQKFNFWGYPETELADYYRNAINSAKKRKERLFISHLTGITHQPWDTPNHKYEEMISHGWRKWEYEGQSMIGPTFARKDGKQDWQFSVMNTGGTWLALRSAAKPYRLIIPVIPSLEWRFSNVKTDPHELEPLQEFGLKNFLDMVLPEYGEDAVQWVNEAAHVAKWWVKENWRRYEYVP

pLDDT: mean 83.99, std 15.05, range [28.11, 97.62]

Radius of gyration: 23.44 Å; chains: 1; bounding box: 62×55×66 Å

InterPro domains:
  IPR017850 Alkaline-phosphatase-like, core domain superfamily [G3DSA:3.40.720.10] (23-247)
  IPR017850 Alkaline-phosphatase-like, core domain superfamily [SSF53649] (47-336)

Organism: Penicillium nalgiovense (NCBI:txid60175)

Secondary structure (DSSP, 8-state):
--GGGSTTSS--HHHHHHHHHHHHHHHHHH----S----S--PPP-S----TT---SBSSHHHHHHHHHH-SPPPSSSSS-GGGS---S--HHHHHHHHHTT-----S-GGGSPEEEEEE-SB-S-GGGHHHHHHHTT--EEE-HHHHHHHHHHH-SSPPPPSSSSB--GGGGHHHHHHHHHHHHHHT-EEEEEE---TTSTT---GGGS---SS---S-----PPP---S---S-BTTB--EEEEEETTTTSEEEEEETTEEEEEEEESSTTS-EEEEETTT-TT-SS-EEESSHHHHHHHHHHHHHHHHHHHHHHHHHHHHHHHHHHHHHTT---

Foldseek 3Di:
DVLVVDPVSDDDPVRVVVVVCPQLVVCLAQVDHPPPPDDPCSDHRPDDHHDPPDDALAPADLQSVLCFFFVDRGAQAFFDPLLVFPSLGQGPLRVLQVCQVVQPDLDPDLVSAREQEEEEEQFDCPPRNNVSVCVSNNHPHYYYQVNLQVVDVVVDDDRFDAQDPGGGQCVSCVVVVVCVVVVCVVRSYHYDYDYDYDCCDPPNGDRVNDDDPSDDPPDDDDDDDTGDPPDDQDCDDPNDFAKDWHQYHSRNFWIWIDTPNFQKIWIDGNDQVAWIWIDRCVVVVPSPPIQIDHDLVVSLVVCPVVPHDVVSVVVVVRNVVVVVVSVVSCVSRVHDD